Protein AF-A0AAE3DH67-F1 (afdb_monomer)

Radius of gyration: 31.5 Å; Cα contacts (8 Å, |Δi|>4): 305; chains: 1; bounding box: 84×50×77 Å

Organism: NCBI:txid3064195

Secondary structure (DSSP, 8-state):
-------------------------------------PPP-----PPP------PPTT-EEPPHHHHHHIIIIITS--TTS-TTGGGSS-BSSGGG--SHHHHHTTTT--PPPHHHHHHH--SSEEEEEHHHHHHHHHHHTS--GGGS-GGGGTT-EEEGGGTEEEEE---PPPP---EEEE-TTS-EEEEETTEEEEEEEETTEEEEEEEEE-

Structure (mmCIF, N/CA/C/O backbone):
data_AF-A0AAE3DH67-F1
#
_entry.id   AF-A0AAE3DH67-F1
#
loop_
_atom_site.group_PDB
_atom_site.id
_atom_site.type_symbol
_atom_site.label_atom_id
_atom_site.label_alt_id
_atom_site.label_comp_id
_atom_site.label_asym_id
_atom_site.label_entity_id
_atom_site.label_seq_id
_atom_site.pdbx_PDB_ins_code
_atom_site.Cartn_x
_atom_site.Cartn_y
_atom_site.Cartn_z
_atom_site.occupancy
_atom_site.B_iso_or_equiv
_atom_site.auth_seq_id
_atom_site.auth_comp_id
_atom_site.auth_asym_id
_atom_site.auth_atom_id
_atom_site.pdbx_PDB_model_num
ATOM 1 N N . MET A 1 1 ? 63.125 -33.759 10.965 1.00 40.81 1 MET A N 1
ATOM 2 C CA . MET A 1 1 ? 63.166 -32.703 12.002 1.00 40.81 1 MET A CA 1
ATOM 3 C C . MET A 1 1 ? 61.760 -32.575 12.569 1.00 40.81 1 MET A C 1
ATOM 5 O O . MET A 1 1 ? 60.813 -32.606 11.798 1.00 40.81 1 MET A O 1
ATOM 9 N N . LYS A 1 2 ? 61.618 -32.662 13.893 1.00 38.66 2 LYS A N 1
ATOM 10 C CA . LYS A 1 2 ? 60.414 -33.119 14.604 1.00 38.66 2 LYS A CA 1
ATOM 11 C C . LYS A 1 2 ? 60.047 -32.091 15.687 1.00 38.66 2 LYS A C 1
ATOM 13 O O . LYS A 1 2 ? 60.922 -31.761 16.475 1.00 38.66 2 LYS A O 1
ATOM 18 N N . LYS A 1 3 ? 58.745 -31.785 15.777 1.00 37.06 3 LYS A N 1
ATOM 19 C CA . LYS A 1 3 ? 57.959 -31.488 16.996 1.00 37.06 3 LYS A CA 1
ATOM 20 C C . LYS A 1 3 ? 58.021 -30.071 17.593 1.00 37.06 3 LYS A C 1
ATOM 22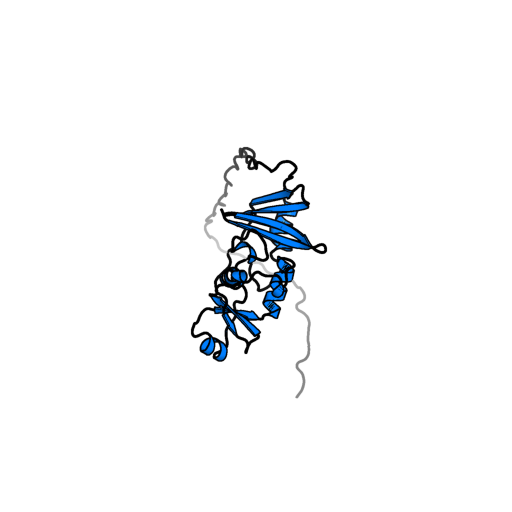 O O . LYS A 1 3 ? 58.951 -29.732 18.310 1.00 37.06 3 LYS A O 1
ATOM 27 N N . THR A 1 4 ? 56.895 -29.370 17.491 1.00 43.50 4 THR A N 1
ATOM 28 C CA . THR A 1 4 ? 56.411 -28.440 18.524 1.00 43.50 4 THR A CA 1
ATOM 29 C C . THR A 1 4 ? 54.966 -28.813 18.844 1.00 43.50 4 THR A C 1
ATOM 31 O O . THR A 1 4 ? 54.017 -28.344 18.228 1.00 43.50 4 THR A O 1
ATOM 34 N N . VAL A 1 5 ? 54.828 -29.756 19.775 1.00 46.81 5 VAL A N 1
ATOM 35 C CA . VAL A 1 5 ? 53.576 -30.173 20.412 1.00 46.81 5 VAL A CA 1
ATOM 36 C C . VAL A 1 5 ? 53.841 -30.132 21.919 1.00 46.81 5 VAL A C 1
ATOM 38 O O . VAL A 1 5 ? 54.735 -30.833 22.380 1.00 46.8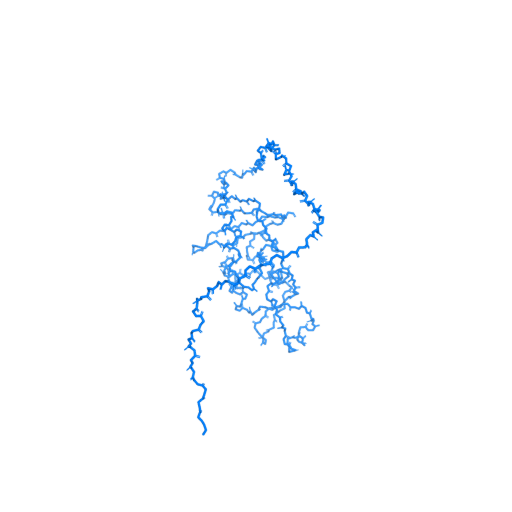1 5 VAL A O 1
ATOM 41 N N . LEU A 1 6 ? 53.052 -29.313 22.624 1.00 43.97 6 LEU A N 1
ATOM 42 C CA . LEU A 1 6 ? 52.523 -29.518 23.984 1.00 43.97 6 LEU A CA 1
ATOM 43 C C . LEU A 1 6 ? 53.492 -29.654 25.187 1.00 43.97 6 LEU A C 1
ATOM 45 O O . LEU A 1 6 ? 54.139 -30.679 25.339 1.00 43.97 6 LEU A O 1
ATOM 49 N N . LEU A 1 7 ? 53.461 -28.672 26.103 1.00 42.62 7 LEU A N 1
ATOM 50 C CA . LEU A 1 7 ? 53.758 -28.742 27.559 1.00 42.62 7 LEU A CA 1
ATOM 51 C C . LEU A 1 7 ? 53.503 -27.311 28.099 1.00 42.62 7 LEU A C 1
ATOM 53 O O . LEU A 1 7 ? 54.226 -26.403 27.718 1.00 42.62 7 LEU A O 1
ATOM 57 N N . LEU A 1 8 ? 52.446 -26.924 28.827 1.00 39.78 8 LEU A N 1
ATOM 58 C CA . LEU A 1 8 ? 51.724 -27.531 29.951 1.00 39.78 8 LEU A CA 1
ATOM 59 C C . LEU A 1 8 ? 52.663 -27.930 31.093 1.00 39.78 8 LEU A C 1
ATOM 61 O O . LEU A 1 8 ? 53.115 -29.066 31.141 1.00 39.78 8 LEU A O 1
ATOM 65 N N . ALA A 1 9 ? 52.940 -26.981 31.995 1.00 40.38 9 ALA A N 1
ATOM 66 C CA . ALA A 1 9 ? 52.741 -27.109 33.446 1.00 40.38 9 ALA A CA 1
ATOM 67 C C . ALA A 1 9 ? 53.667 -26.167 34.247 1.00 40.38 9 ALA A C 1
ATOM 69 O O . ALA A 1 9 ? 54.809 -25.926 33.878 1.00 40.38 9 ALA A O 1
ATOM 70 N N . VAL A 1 10 ? 53.169 -25.759 35.419 1.00 38.06 10 VAL A N 1
ATOM 71 C CA . VAL A 1 10 ? 53.938 -25.283 36.584 1.00 38.06 10 VAL A CA 1
ATOM 72 C C . VAL A 1 10 ? 54.367 -23.806 36.591 1.00 38.06 10 VAL A C 1
ATOM 74 O O . VAL A 1 10 ? 55.539 -23.480 36.483 1.00 38.06 10 VAL A O 1
ATOM 77 N N . CYS A 1 1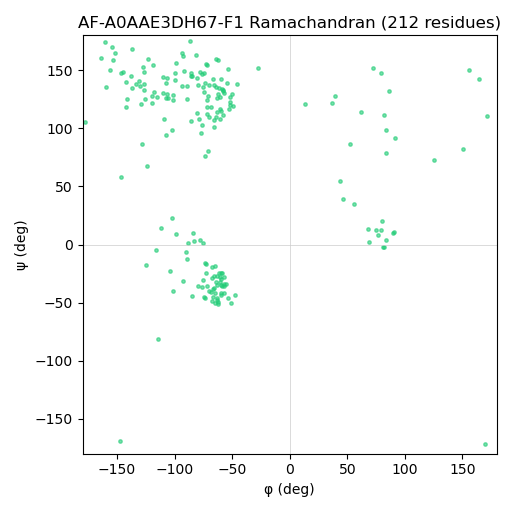1 ? 53.430 -22.9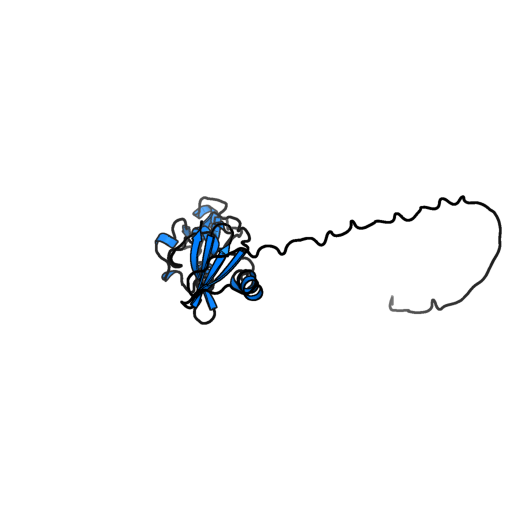18 36.926 1.00 37.88 11 CYS A N 1
ATOM 78 C CA . CYS A 1 11 ? 53.733 -21.823 37.861 1.00 37.88 11 CYS A CA 1
ATOM 79 C C . CYS A 1 11 ? 52.740 -21.904 39.021 1.00 37.88 11 CYS A C 1
ATOM 81 O O . CYS A 1 11 ? 51.819 -21.108 39.182 1.00 37.88 11 CYS A O 1
ATOM 83 N N . LEU A 1 12 ? 52.925 -22.987 39.771 1.00 34.31 12 LEU A N 1
ATOM 84 C CA . LEU A 1 12 ? 52.386 -23.206 41.096 1.00 34.31 12 LEU A CA 1
ATOM 85 C C . LEU A 1 12 ? 52.973 -22.137 42.032 1.00 34.31 12 LEU A C 1
ATOM 87 O O . LEU A 1 12 ? 54.187 -21.962 42.085 1.00 34.31 12 LEU A O 1
ATOM 91 N N . MET A 1 13 ? 52.081 -21.424 42.717 1.00 44.38 13 MET A N 1
ATOM 92 C CA . MET A 1 13 ? 52.152 -21.0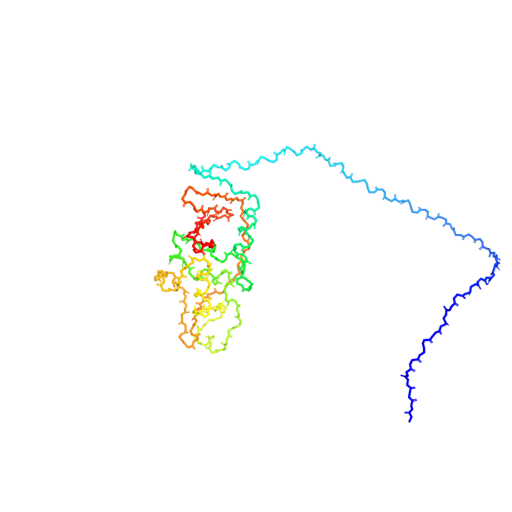35 44.130 1.00 44.38 13 MET A CA 1
ATOM 93 C C . MET A 1 13 ? 53.513 -21.223 44.817 1.00 44.38 13 MET A C 1
ATOM 95 O O . MET A 1 13 ? 53.957 -22.360 44.928 1.00 44.38 13 MET A O 1
ATOM 99 N N . LEU A 1 14 ? 54.083 -20.131 45.345 1.00 43.38 14 LEU A N 1
ATOM 100 C CA . LEU A 1 14 ? 54.912 -19.992 46.566 1.00 43.38 14 LEU A CA 1
ATOM 101 C C . LEU A 1 14 ? 55.466 -18.549 46.531 1.00 43.38 14 LEU A C 1
ATOM 103 O O . LEU A 1 14 ? 56.137 -18.163 45.586 1.00 43.38 14 LEU A O 1
ATOM 107 N N . GLY A 1 15 ? 55.045 -17.638 47.408 1.00 36.62 15 GLY A N 1
ATOM 108 C CA . GLY A 1 15 ? 55.460 -17.612 48.811 1.00 36.62 15 GLY A CA 1
ATOM 109 C C . GLY A 1 15 ? 56.708 -16.724 48.935 1.00 36.62 15 GLY A C 1
ATOM 110 O O . GLY A 1 15 ? 57.799 -17.178 48.637 1.00 36.62 15 GLY A O 1
ATOM 111 N N . LEU A 1 16 ? 56.518 -15.426 49.199 1.00 43.88 16 LEU A N 1
ATOM 112 C CA . LEU A 1 16 ? 56.894 -14.744 50.454 1.00 43.88 16 LEU A CA 1
ATOM 113 C C . LEU A 1 16 ? 58.382 -14.366 50.621 1.00 43.88 16 LEU A C 1
ATOM 115 O O . LEU A 1 16 ? 59.282 -15.102 50.242 1.00 43.88 16 LEU A O 1
ATOM 119 N N . CYS A 1 17 ? 58.563 -13.240 51.330 1.00 34.81 17 CYS A N 1
ATOM 120 C CA . CYS A 1 17 ? 59.790 -12.655 51.901 1.00 34.81 17 CYS A CA 1
ATOM 121 C C . CYS A 1 17 ? 60.606 -11.750 50.942 1.00 34.81 17 CYS A C 1
ATOM 123 O O . CYS A 1 17 ? 60.860 -12.113 49.807 1.00 34.81 17 CYS A O 1
ATOM 125 N N . ALA A 1 18 ? 61.060 -10.544 51.305 1.00 38.03 18 ALA A N 1
ATOM 126 C CA . ALA A 1 18 ? 61.258 -9.970 52.630 1.00 38.03 18 ALA A CA 1
ATOM 127 C C . ALA A 1 18 ? 61.229 -8.424 52.638 1.00 38.03 18 ALA A C 1
ATOM 129 O O . ALA A 1 18 ? 61.605 -7.746 51.688 1.00 38.03 18 ALA A O 1
ATOM 130 N N . CYS A 1 19 ? 60.784 -7.941 53.794 1.00 36.16 19 CYS A N 1
ATOM 131 C CA . CYS A 1 19 ? 60.889 -6.643 54.452 1.00 36.16 19 CYS A CA 1
ATOM 132 C C . CYS A 1 19 ? 62.110 -5.751 54.144 1.00 36.16 19 CYS A C 1
ATOM 134 O O . CYS A 1 19 ? 63.231 -6.242 54.058 1.00 36.16 19 CYS A O 1
ATOM 136 N N . GLY A 1 20 ? 61.910 -4.426 54.261 1.00 34.06 20 GLY A N 1
ATOM 137 C CA . GLY A 1 20 ? 62.906 -3.571 54.932 1.00 34.06 20 GLY A CA 1
ATOM 138 C C . GLY A 1 20 ? 63.041 -2.107 54.489 1.00 34.06 20 GLY A C 1
ATOM 139 O O . GLY A 1 20 ? 63.968 -1.785 53.767 1.00 34.06 20 GLY A O 1
ATOM 140 N N . LEU A 1 21 ? 62.161 -1.237 55.010 1.00 35.38 21 LEU A N 1
ATOM 141 C CA . LEU A 1 21 ? 62.404 0.137 55.517 1.00 35.38 21 LEU A CA 1
ATOM 142 C C . LEU A 1 21 ? 63.437 1.062 54.827 1.00 35.38 21 LEU A C 1
ATOM 144 O O . LEU A 1 21 ? 64.634 0.857 54.983 1.00 35.38 21 LEU A O 1
ATOM 148 N N . ARG A 1 22 ? 62.992 2.239 54.345 1.00 33.41 22 ARG A N 1
ATOM 149 C CA . ARG A 1 22 ? 63.061 3.564 55.033 1.00 33.41 22 ARG A CA 1
ATOM 150 C C . ARG A 1 22 ? 62.827 4.715 54.037 1.00 33.41 22 ARG A C 1
ATOM 152 O O . ARG A 1 22 ? 63.394 4.698 52.956 1.00 33.41 22 ARG A O 1
ATOM 159 N N . GLY A 1 23 ? 62.120 5.766 54.473 1.00 30.86 23 GLY A N 1
ATOM 160 C CA . GLY A 1 23 ? 62.362 7.132 53.971 1.00 30.86 23 GLY A CA 1
ATOM 161 C C . GLY A 1 23 ? 61.173 7.909 53.390 1.00 30.86 23 GLY A C 1
ATOM 162 O O . GLY A 1 23 ? 61.113 8.118 52.194 1.00 30.86 23 GLY A O 1
ATOM 163 N N . GLN A 1 24 ? 60.265 8.347 54.267 1.00 34.09 24 GLN A N 1
ATOM 164 C CA . GLN A 1 24 ? 59.562 9.647 54.289 1.00 34.09 24 GLN A CA 1
ATOM 165 C C . GLN A 1 24 ? 59.039 10.361 53.013 1.00 34.09 24 GLN A C 1
ATOM 167 O O . GLN A 1 24 ? 59.786 10.831 52.166 1.00 34.09 24 GLN A O 1
ATOM 172 N N . SER A 1 25 ? 57.743 10.695 53.139 1.00 35.16 25 SER A N 1
ATOM 173 C CA . SER A 1 25 ? 57.040 11.929 52.735 1.00 35.16 25 SER A CA 1
ATOM 174 C C . SER A 1 25 ? 56.553 12.070 51.289 1.00 35.16 25 SER A C 1
ATOM 176 O O . SER A 1 25 ? 57.262 12.550 50.412 1.00 35.16 25 SER A O 1
ATOM 178 N N . VAL A 1 26 ? 55.259 11.790 51.088 1.00 34.44 26 VAL A N 1
ATOM 179 C CA . VAL A 1 26 ? 54.451 12.432 50.043 1.00 34.44 26 VAL A CA 1
ATOM 180 C C . VAL A 1 26 ? 53.216 13.030 50.708 1.00 34.44 26 VAL A C 1
ATOM 182 O O . VAL A 1 26 ? 52.490 12.356 51.441 1.00 34.44 26 VAL A O 1
ATOM 185 N N . ALA A 1 27 ? 53.028 14.327 50.480 1.00 37.56 27 ALA A N 1
ATOM 186 C CA . ALA A 1 27 ? 51.894 15.103 50.938 1.00 37.56 27 ALA A CA 1
ATOM 187 C C . ALA A 1 27 ? 50.573 14.495 50.439 1.00 37.56 27 ALA A C 1
ATOM 189 O O . ALA A 1 27 ? 50.400 14.207 49.255 1.00 37.56 27 ALA A O 1
ATOM 190 N N . ARG A 1 28 ? 49.633 14.321 51.371 1.00 31.28 28 ARG A N 1
ATOM 191 C CA . ARG A 1 28 ? 48.223 14.029 51.100 1.00 31.28 28 ARG A CA 1
ATOM 192 C C . ARG A 1 28 ? 47.616 15.213 50.344 1.00 31.28 28 ARG A C 1
ATOM 194 O O . ARG A 1 28 ? 47.442 16.269 50.938 1.00 31.28 28 ARG A O 1
ATOM 201 N N . ASN A 1 29 ? 47.224 15.009 49.091 1.00 36.47 29 ASN A N 1
ATOM 202 C CA . ASN A 1 29 ? 46.104 15.744 48.510 1.00 36.47 29 ASN A CA 1
ATOM 203 C C . ASN A 1 29 ? 44.904 14.800 48.520 1.00 36.47 29 ASN A C 1
ATOM 205 O O . ASN A 1 29 ? 44.791 13.896 47.695 1.00 36.47 29 ASN A O 1
ATOM 209 N N . THR A 1 30 ? 44.057 14.968 49.532 1.00 34.41 30 THR A N 1
ATOM 210 C CA . THR A 1 30 ? 42.758 14.309 49.639 1.00 34.41 30 THR A CA 1
ATOM 211 C C . THR A 1 30 ? 41.851 14.919 48.573 1.00 34.41 30 THR A C 1
ATOM 213 O O . THR A 1 30 ? 41.491 16.089 48.667 1.00 34.41 30 THR A O 1
ATOM 216 N N . VAL A 1 31 ? 41.515 14.155 47.534 1.00 38.97 31 VAL A N 1
ATOM 217 C CA . VAL A 1 31 ? 40.402 14.505 46.646 1.00 38.97 31 VAL A CA 1
ATOM 218 C C . VAL A 1 31 ? 39.129 14.100 47.382 1.00 38.97 31 VAL A C 1
ATOM 220 O O . VAL A 1 31 ? 38.870 12.912 47.571 1.00 38.97 31 VAL A O 1
ATOM 223 N N . GLU A 1 32 ? 38.387 15.094 47.862 1.00 40.53 32 GLU A N 1
ATOM 224 C CA . GLU A 1 32 ? 37.050 14.919 48.434 1.00 40.53 32 GLU A CA 1
ATOM 225 C C . GLU A 1 32 ? 36.120 14.275 47.383 1.00 40.53 32 GLU A C 1
ATOM 227 O O . GLU A 1 32 ? 36.119 14.705 46.223 1.00 40.53 32 GLU A O 1
ATOM 232 N N . PRO A 1 33 ? 35.329 13.248 47.738 1.00 40.50 33 PRO A N 1
ATOM 233 C CA . PRO A 1 33 ? 34.381 12.648 46.812 1.00 40.50 33 PRO A CA 1
ATOM 234 C C . PRO A 1 33 ? 33.251 13.640 46.519 1.00 40.50 33 PRO A C 1
ATOM 236 O O . PRO A 1 33 ? 32.503 14.043 47.409 1.00 40.50 33 PRO A O 1
ATOM 239 N N . VAL A 1 34 ? 33.113 14.028 45.251 1.00 40.34 34 VAL A N 1
ATOM 240 C CA . VAL A 1 34 ? 32.004 14.865 44.784 1.00 40.34 34 VAL A CA 1
ATOM 241 C C . VAL A 1 34 ? 30.699 14.091 44.963 1.00 40.34 34 VAL A C 1
ATOM 243 O O . VAL A 1 34 ? 30.429 13.116 44.263 1.00 40.34 34 VAL A O 1
ATOM 246 N N . HIS A 1 35 ? 29.887 14.532 45.920 1.00 39.22 35 HIS A N 1
ATOM 247 C CA . HIS A 1 35 ? 28.556 14.003 46.172 1.00 39.22 35 HIS A CA 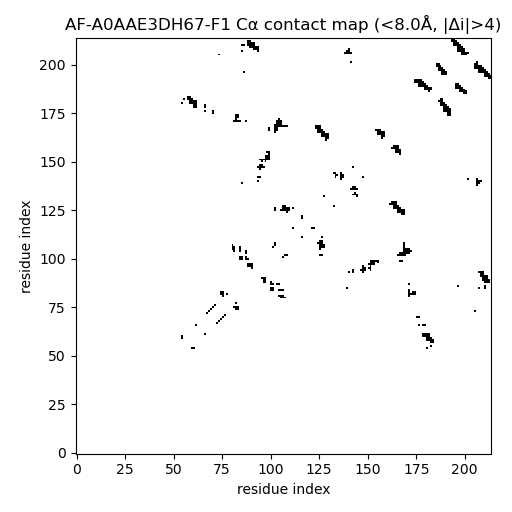1
ATOM 248 C C . HIS A 1 35 ? 27.605 14.540 45.091 1.00 39.22 35 HIS A C 1
ATOM 250 O O . HIS A 1 35 ? 27.207 15.704 45.122 1.00 39.22 35 HIS A O 1
ATOM 256 N N . PHE A 1 36 ? 27.253 13.713 44.104 1.00 35.28 36 PHE A N 1
ATOM 257 C CA . PHE A 1 36 ? 26.224 14.066 43.124 1.00 35.28 36 PHE A CA 1
ATOM 258 C C 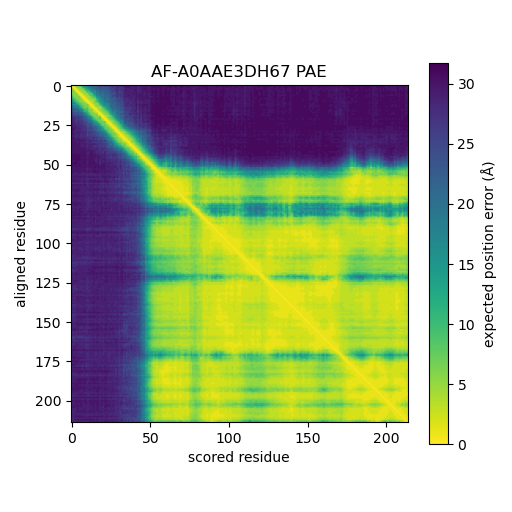. PHE A 1 36 ? 24.852 13.896 43.787 1.00 35.28 36 PHE A C 1
ATOM 260 O O . PHE A 1 36 ? 24.317 12.793 43.879 1.00 35.28 36 PHE A O 1
ATOM 267 N N . SER A 1 37 ? 24.294 14.984 44.311 1.00 39.88 37 SER A N 1
ATOM 268 C CA . SER A 1 37 ? 22.903 14.996 44.762 1.00 39.88 37 SER A CA 1
ATOM 269 C C . SER A 1 37 ? 21.994 14.960 43.536 1.00 39.88 37 SER A C 1
ATOM 271 O O . SER A 1 37 ? 21.955 15.914 42.760 1.00 39.88 37 SER A O 1
ATOM 273 N N . ALA A 1 38 ? 21.267 13.856 43.351 1.00 40.00 38 ALA A N 1
ATOM 274 C CA . ALA A 1 38 ? 20.177 13.803 42.386 1.00 40.00 38 ALA A CA 1
ATOM 275 C C . ALA A 1 38 ? 19.146 14.892 42.746 1.00 40.00 38 ALA A C 1
ATOM 277 O O . ALA A 1 38 ? 18.792 15.013 43.925 1.00 40.00 38 ALA A O 1
ATOM 278 N N . PRO A 1 39 ? 18.666 15.704 41.787 1.00 37.53 39 PRO A N 1
ATOM 279 C CA . PRO A 1 39 ? 17.610 16.657 42.082 1.00 37.53 39 PRO A CA 1
ATOM 280 C C . PRO A 1 39 ? 16.373 15.879 42.534 1.00 37.53 39 PRO A C 1
ATOM 282 O O . PRO A 1 39 ? 16.015 14.864 41.934 1.00 37.53 39 PRO A O 1
ATOM 285 N N . ALA A 1 40 ? 15.742 16.341 43.614 1.00 41.12 40 ALA A N 1
ATOM 286 C CA . ALA A 1 40 ? 14.512 15.757 44.123 1.00 41.12 40 ALA A CA 1
ATOM 287 C C . ALA A 1 40 ? 13.482 15.676 42.987 1.00 41.12 40 ALA A C 1
ATOM 289 O O . ALA A 1 40 ? 13.074 16.698 42.429 1.00 41.12 40 ALA A O 1
ATOM 290 N N . VAL A 1 41 ? 13.083 14.451 42.637 1.00 43.78 41 VAL A N 1
ATOM 291 C CA . VAL A 1 41 ? 11.954 14.197 41.746 1.00 43.78 41 VAL A CA 1
ATOM 292 C C . VAL A 1 41 ? 10.733 14.806 42.422 1.00 43.78 41 VAL A C 1
ATOM 294 O O . VAL A 1 41 ? 10.265 14.305 43.443 1.00 43.78 41 VAL A O 1
ATOM 297 N N . ARG A 1 42 ? 10.231 15.917 41.879 1.00 41.38 42 ARG A N 1
ATOM 298 C CA . ARG A 1 42 ? 8.905 16.415 42.234 1.00 41.38 42 ARG A CA 1
ATOM 299 C C . ARG A 1 42 ? 7.900 15.383 41.734 1.00 41.38 42 ARG A C 1
ATOM 301 O O . ARG A 1 42 ? 7.619 15.318 40.541 1.00 41.38 42 ARG A O 1
ATOM 308 N N . GLN A 1 43 ? 7.403 14.549 42.641 1.00 46.44 43 GLN A N 1
ATOM 309 C CA . GLN A 1 43 ? 6.192 13.766 42.428 1.00 46.44 43 GLN A CA 1
ATOM 310 C C . GLN A 1 43 ? 4.995 14.714 42.528 1.00 46.44 43 GLN A C 1
ATOM 312 O O . GLN A 1 43 ? 4.330 14.773 43.548 1.00 46.44 43 GLN A O 1
ATOM 317 N N . ASP A 1 44 ? 4.785 15.499 41.478 1.00 44.91 44 ASP A N 1
ATOM 318 C CA . ASP A 1 44 ? 3.522 16.188 41.200 1.00 44.91 44 ASP A CA 1
ATOM 319 C C . ASP A 1 44 ? 3.365 16.249 39.675 1.00 44.91 44 ASP A C 1
ATOM 321 O O . ASP A 1 44 ? 3.313 17.301 39.042 1.00 44.91 44 ASP A O 1
ATOM 325 N N . ALA A 1 45 ? 3.376 15.071 39.051 1.00 46.41 45 ALA A N 1
ATOM 326 C CA . ALA A 1 45 ? 2.746 14.922 37.754 1.00 46.41 45 ALA A CA 1
ATOM 327 C C . ALA A 1 45 ? 1.276 14.622 38.047 1.00 46.41 45 ALA A C 1
ATOM 329 O O . ALA A 1 45 ? 0.946 13.528 38.507 1.00 46.41 45 ALA A O 1
ATOM 330 N N . ALA A 1 46 ? 0.405 15.606 37.812 1.00 45.66 46 ALA A N 1
ATOM 331 C CA . ALA A 1 46 ? -1.013 15.330 37.623 1.00 45.66 46 ALA A CA 1
ATOM 332 C C . ALA A 1 46 ? -1.136 14.138 36.653 1.00 45.66 46 ALA A C 1
ATOM 334 O O . ALA A 1 46 ? -0.353 14.087 35.695 1.00 45.66 46 ALA A O 1
ATOM 335 N N . PRO A 1 47 ? -2.038 13.165 36.896 1.00 45.56 47 PRO A N 1
ATOM 336 C CA . PRO A 1 47 ? -2.224 12.065 35.960 1.00 45.56 47 PRO A CA 1
ATOM 337 C C . PRO A 1 47 ? -2.444 12.681 34.582 1.00 45.56 47 PRO A C 1
ATOM 339 O O . PRO A 1 47 ? -3.295 13.561 34.436 1.00 45.56 47 PRO A O 1
ATOM 342 N N . ALA A 1 48 ? -1.595 12.302 33.621 1.00 49.50 48 ALA A N 1
ATOM 343 C CA . ALA A 1 48 ? -1.729 12.749 32.246 1.00 49.50 48 ALA A CA 1
ATOM 344 C C . ALA A 1 48 ? -3.186 12.512 31.851 1.00 49.50 48 ALA A C 1
ATOM 346 O O . ALA A 1 48 ? -3.673 11.389 31.974 1.00 49.50 48 ALA A O 1
ATOM 347 N N . GLU A 1 49 ? -3.897 13.584 31.502 1.00 47.41 49 GLU A N 1
ATOM 348 C CA . GLU A 1 49 ? -5.281 13.474 31.071 1.00 47.41 49 GLU A CA 1
ATOM 349 C C . GLU A 1 49 ? -5.272 12.532 29.865 1.00 47.41 49 GLU A C 1
ATOM 351 O O . GLU A 1 49 ? -4.666 12.853 28.838 1.00 47.41 49 GLU A O 1
ATOM 356 N N . GLU A 1 50 ? -5.839 11.329 30.023 1.00 51.44 50 GLU A N 1
ATOM 357 C CA . GLU A 1 50 ? -6.005 10.414 28.900 1.00 51.44 50 GLU A CA 1
ATOM 358 C C . GLU A 1 50 ? -6.713 11.209 27.801 1.00 51.44 50 GLU A C 1
ATOM 360 O O . GLU A 1 50 ? -7.728 11.860 28.088 1.00 51.44 50 GLU A O 1
ATOM 365 N N . PRO A 1 51 ? -6.167 11.249 26.571 1.00 52.78 51 PRO A N 1
ATOM 366 C CA . PRO A 1 51 ? -6.778 12.016 25.502 1.00 52.78 51 PRO A CA 1
ATOM 367 C C . PRO A 1 51 ? -8.244 11.600 25.405 1.00 52.78 51 PRO A C 1
ATOM 369 O O . PRO A 1 51 ? -8.549 10.423 25.215 1.00 52.78 51 PRO A O 1
ATOM 372 N N . ARG A 1 52 ? -9.158 12.561 25.590 1.00 62.88 52 ARG A N 1
ATOM 373 C CA . ARG A 1 52 ? -10.601 12.321 25.498 1.00 62.88 52 ARG A CA 1
ATOM 374 C C . ARG A 1 52 ? -10.952 12.072 24.037 1.00 62.88 52 ARG A C 1
ATOM 376 O O . ARG A 1 52 ? -11.379 12.973 23.320 1.00 62.88 52 ARG A O 1
ATOM 383 N N . VAL A 1 53 ? -10.711 10.850 23.580 1.00 71.38 53 VAL A N 1
ATOM 384 C CA . VAL A 1 53 ? -11.087 10.395 22.247 1.00 71.38 53 VAL A CA 1
ATOM 385 C C . VAL A 1 53 ? -12.603 10.230 22.239 1.00 71.38 53 VAL A C 1
ATOM 387 O O . VAL A 1 53 ? -13.159 9.435 22.995 1.00 71.38 53 VAL A O 1
ATOM 390 N N . THR A 1 54 ? -13.285 11.000 21.392 1.00 78.56 54 THR A N 1
ATOM 391 C CA . THR A 1 54 ? -14.710 10.774 21.133 1.00 78.56 54 THR A CA 1
ATOM 392 C C . THR A 1 54 ? -14.818 9.631 20.136 1.00 78.56 54 THR A C 1
ATOM 394 O O . THR A 1 54 ? -14.372 9.763 18.998 1.00 78.56 54 THR A O 1
ATOM 397 N N . LEU A 1 55 ? -15.360 8.499 20.576 1.00 81.81 55 LEU A N 1
ATOM 398 C CA . LEU A 1 55 ? -15.496 7.308 19.744 1.00 81.81 55 LEU A CA 1
ATOM 399 C C . LEU A 1 55 ? -16.850 7.286 19.026 1.00 81.81 55 LEU A C 1
ATOM 401 O O . LEU A 1 55 ? -17.846 7.755 19.588 1.00 81.81 55 LEU A O 1
ATOM 405 N N . PRO A 1 56 ? -16.917 6.683 17.827 1.00 81.12 56 PRO A N 1
ATOM 406 C CA . PRO A 1 56 ? -18.182 6.293 17.224 1.00 81.12 56 PRO A CA 1
ATOM 407 C C . PRO A 1 56 ? -19.017 5.430 18.176 1.00 81.12 56 PRO A C 1
ATOM 409 O O . PRO A 1 56 ? -18.491 4.695 19.016 1.00 81.12 56 PRO A O 1
ATOM 412 N N . GLN A 1 57 ? -20.341 5.492 18.038 1.00 86.31 57 GLN A N 1
ATOM 413 C CA . GLN A 1 57 ? -21.238 4.716 18.886 1.00 86.31 57 GLN A CA 1
ATOM 414 C C . GLN A 1 57 ? -20.978 3.211 18.724 1.00 86.31 57 GLN A C 1
ATOM 416 O O . GLN A 1 57 ? -20.997 2.684 17.616 1.00 86.31 57 GLN A O 1
ATOM 421 N N . GLY A 1 58 ? -20.751 2.524 19.845 1.00 87.38 58 GLY A N 1
ATOM 422 C CA . GLY A 1 58 ? -20.458 1.089 19.872 1.00 87.38 58 GLY A CA 1
ATOM 423 C C . GLY A 1 58 ? -19.002 0.724 19.568 1.00 87.38 58 GLY A C 1
ATOM 424 O O . GLY A 1 58 ? -18.669 -0.454 19.646 1.00 87.38 58 GLY A O 1
ATOM 425 N N . ALA A 1 59 ? -18.137 1.696 19.260 1.00 93.81 59 ALA A N 1
ATOM 426 C CA . ALA A 1 59 ? -16.707 1.450 19.158 1.00 93.81 59 ALA A CA 1
ATOM 427 C C . ALA A 1 59 ? -16.056 1.376 20.549 1.00 93.81 59 ALA A C 1
ATOM 429 O O . ALA A 1 59 ? -16.473 2.054 21.492 1.00 93.81 59 ALA A O 1
ATOM 430 N N . SER A 1 60 ? -15.006 0.568 20.669 1.00 95.00 60 SER A N 1
ATOM 431 C CA . SER A 1 60 ? -14.214 0.427 21.896 1.00 95.00 60 SER A CA 1
ATOM 432 C C . SER A 1 60 ? -12.737 0.642 21.608 1.00 95.00 60 SER A C 1
ATOM 434 O O . SER A 1 60 ? -12.231 0.131 20.610 1.00 95.00 60 SER A O 1
ATOM 436 N N . LEU A 1 61 ? -12.032 1.360 22.484 1.00 96.69 61 LEU A N 1
ATOM 437 C CA . LEU A 1 61 ? -10.590 1.574 22.344 1.00 96.69 61 LEU A CA 1
ATOM 438 C C . LEU A 1 61 ? -9.824 0.249 22.357 1.00 96.69 61 LEU A C 1
ATOM 440 O O . LEU A 1 61 ? -10.139 -0.656 23.129 1.00 96.69 61 LEU A O 1
ATOM 444 N N . LEU A 1 62 ? -8.784 0.180 21.529 1.00 96.38 62 LEU A N 1
ATOM 445 C CA . LEU A 1 62 ? -7.777 -0.867 21.621 1.00 96.38 62 LEU A CA 1
ATOM 446 C C . LEU A 1 62 ? -6.995 -0.723 22.925 1.00 96.38 62 LEU A C 1
ATOM 448 O O . LEU A 1 62 ? -6.635 0.380 23.341 1.00 96.38 62 LEU A O 1
ATOM 452 N N . THR A 1 63 ? -6.656 -1.856 23.528 1.00 96.06 63 THR A N 1
ATOM 453 C CA . THR A 1 63 ? -5.664 -1.910 24.601 1.00 96.06 63 THR A CA 1
ATOM 454 C C . THR A 1 63 ? -4.285 -1.497 24.082 1.00 96.06 63 THR A C 1
ATOM 456 O O . THR A 1 63 ? -3.979 -1.612 22.892 1.00 96.06 63 THR A O 1
ATOM 459 N N . GLU A 1 64 ? -3.382 -1.086 24.978 1.00 93.56 64 GLU A N 1
ATOM 460 C CA . GLU A 1 64 ? -1.994 -0.806 24.585 1.00 93.56 64 GLU A CA 1
ATOM 461 C C . GLU A 1 64 ? -1.308 -2.015 23.932 1.00 93.56 64 GLU A C 1
ATOM 463 O O . GLU A 1 64 ? -0.470 -1.852 23.045 1.00 93.56 64 GLU A O 1
ATOM 468 N N . GLN A 1 65 ? -1.639 -3.233 24.373 1.00 94.31 65 GLN A N 1
ATOM 469 C CA . GLN A 1 65 ? -1.070 -4.456 23.816 1.00 94.31 65 GLN A CA 1
ATOM 470 C C . GLN A 1 65 ? -1.523 -4.669 22.370 1.00 94.31 65 GLN A C 1
ATOM 472 O O . GLN A 1 65 ? -0.687 -4.959 21.514 1.00 94.31 65 GLN A O 1
ATOM 477 N N . GLU A 1 66 ? -2.812 -4.482 22.087 1.00 94.94 66 GLU A N 1
ATOM 478 C CA . GLU A 1 66 ? -3.351 -4.543 20.726 1.00 94.94 66 GLU A CA 1
ATOM 479 C C . GLU A 1 66 ? -2.748 -3.445 19.849 1.00 94.94 66 GLU A C 1
ATOM 481 O O . GLU A 1 66 ? -2.265 -3.733 18.757 1.00 94.94 66 GLU A O 1
ATOM 486 N N . LEU A 1 67 ? -2.681 -2.205 20.342 1.00 92.69 67 LEU A N 1
ATOM 487 C CA . LEU A 1 67 ? -2.103 -1.088 19.595 1.00 92.69 67 LEU A CA 1
ATOM 488 C C . LEU A 1 67 ? -0.630 -1.343 19.230 1.00 92.69 67 LEU A C 1
ATOM 490 O O . LEU A 1 67 ? -0.213 -1.078 18.101 1.00 92.69 67 LEU A O 1
ATOM 494 N N . ARG A 1 68 ? 0.162 -1.903 20.155 1.00 89.56 68 ARG A N 1
ATOM 495 C CA . ARG A 1 68 ? 1.552 -2.317 19.887 1.00 89.56 68 ARG A CA 1
ATOM 496 C C . ARG A 1 68 ? 1.625 -3.474 18.893 1.00 89.56 68 ARG A C 1
ATOM 498 O O . ARG A 1 68 ? 2.532 -3.493 18.063 1.00 89.56 68 ARG A O 1
ATOM 505 N N . TRP A 1 69 ? 0.698 -4.428 18.965 1.00 90.31 69 TRP A N 1
ATOM 506 C CA . TRP A 1 69 ? 0.635 -5.537 18.016 1.00 90.31 69 TRP A CA 1
ATOM 507 C C . TRP A 1 69 ? 0.351 -5.035 16.596 1.00 90.31 69 TRP A C 1
ATOM 509 O O . TRP A 1 69 ? 1.106 -5.366 15.681 1.00 90.31 69 TRP A O 1
ATOM 519 N N . PHE A 1 70 ? -0.644 -4.158 16.424 1.00 89.00 70 PHE A N 1
ATOM 520 C CA . PHE A 1 70 ? -0.945 -3.529 15.138 1.00 89.00 70 PHE A CA 1
ATOM 521 C C . PHE A 1 70 ? 0.222 -2.670 14.636 1.00 89.00 70 PHE A C 1
ATOM 523 O O . PHE A 1 70 ? 0.689 -2.854 13.516 1.00 89.00 70 PHE A O 1
ATOM 530 N N . GLY A 1 71 ? 0.766 -1.794 15.486 1.00 83.50 71 GLY A N 1
ATOM 531 C CA . GLY A 1 71 ? 1.896 -0.922 15.146 1.00 83.50 71 GLY A CA 1
ATOM 532 C C . GLY A 1 71 ? 3.216 -1.637 14.859 1.00 83.50 71 GLY A C 1
ATOM 533 O O . GLY A 1 71 ? 4.112 -1.042 14.271 1.00 83.50 71 GLY A O 1
ATOM 534 N N . GLY A 1 72 ? 3.359 -2.890 15.284 1.00 82.06 72 GLY A N 1
ATOM 535 C CA . GLY A 1 72 ? 4.556 -3.696 15.082 1.00 82.06 72 GLY A CA 1
ATOM 536 C C . GLY A 1 72 ? 4.287 -4.879 14.166 1.00 82.06 72 GLY A C 1
ATOM 537 O O . GLY A 1 72 ? 4.589 -4.845 12.980 1.00 82.06 72 GLY A O 1
ATOM 538 N N . SER A 1 73 ? 3.729 -5.943 14.735 1.00 78.94 73 SER A N 1
ATOM 539 C CA . SER A 1 73 ? 3.595 -7.245 14.073 1.00 78.94 73 SER A CA 1
ATOM 540 C C . SER A 1 73 ? 2.627 -7.242 12.889 1.00 78.94 73 SER A C 1
ATOM 542 O O . SER A 1 73 ? 2.813 -8.034 11.979 1.00 78.94 73 SER A O 1
ATOM 544 N N . CYS A 1 74 ? 1.607 -6.383 12.862 1.00 81.00 74 CYS A N 1
ATOM 545 C CA . CYS A 1 74 ? 0.680 -6.355 11.727 1.00 81.00 74 CYS A CA 1
ATOM 546 C C . CYS A 1 74 ? 1.308 -5.703 10.485 1.00 81.00 74 CYS A C 1
ATOM 548 O O . CYS A 1 74 ? 1.208 -6.248 9.391 1.00 81.00 74 CYS A O 1
ATOM 550 N N . PHE A 1 75 ? 1.981 -4.560 10.646 1.00 76.00 75 PHE A N 1
ATOM 551 C CA . PHE A 1 75 ? 2.459 -3.767 9.506 1.00 76.00 75 PHE A CA 1
ATOM 552 C C . PHE A 1 75 ? 3.960 -3.864 9.214 1.00 76.00 75 PHE A C 1
ATOM 554 O O . PHE A 1 75 ? 4.366 -3.652 8.075 1.00 76.00 75 PHE A O 1
ATOM 561 N N . ASN A 1 76 ? 4.792 -4.234 10.193 1.00 65.94 76 ASN A N 1
ATOM 562 C CA . ASN A 1 76 ? 6.253 -4.308 10.040 1.00 65.94 76 ASN A CA 1
ATOM 563 C C . ASN A 1 76 ? 6.779 -5.746 9.853 1.00 65.94 76 ASN A C 1
ATOM 565 O O . ASN A 1 76 ? 7.948 -6.023 10.115 1.00 65.94 76 ASN A O 1
ATOM 569 N N . VAL A 1 77 ? 5.941 -6.679 9.389 1.00 61.44 77 VAL A N 1
ATOM 570 C CA . VAL A 1 77 ? 6.329 -8.079 9.101 1.00 61.44 77 VAL A CA 1
ATOM 571 C C . VAL A 1 77 ? 7.082 -8.274 7.784 1.00 61.44 77 VAL A C 1
ATOM 573 O O . VAL A 1 77 ? 7.398 -9.409 7.438 1.00 61.44 77 VAL A O 1
ATOM 576 N N . LEU A 1 78 ? 7.395 -7.207 7.044 1.00 59.28 78 LEU A N 1
ATOM 577 C CA . LEU A 1 78 ? 8.107 -7.295 5.769 1.00 59.28 78 LEU A CA 1
ATOM 578 C C . LEU A 1 78 ? 9.556 -6.795 5.916 1.00 59.28 78 LEU A C 1
ATOM 580 O O . LEU A 1 78 ? 9.813 -5.597 5.770 1.00 59.28 78 LEU A O 1
ATOM 584 N N . PRO A 1 79 ? 10.537 -7.689 6.160 1.00 50.38 79 PRO A N 1
ATOM 585 C CA . PRO A 1 79 ? 11.944 -7.344 6.015 1.00 50.38 79 PRO A CA 1
ATOM 586 C C . PRO A 1 79 ? 12.169 -6.794 4.607 1.00 50.38 79 PRO A C 1
ATOM 588 O O . PRO A 1 79 ? 11.629 -7.345 3.649 1.00 50.38 79 PRO A O 1
ATOM 591 N N . SER A 1 80 ? 12.968 -5.736 4.468 1.00 56.16 80 SER A N 1
ATOM 592 C CA . SER A 1 80 ? 13.354 -5.105 3.190 1.00 56.16 80 SER A CA 1
ATOM 593 C C . SER A 1 80 ? 12.268 -4.359 2.396 1.00 56.16 80 SER A C 1
ATOM 595 O O . SER A 1 80 ? 12.584 -3.835 1.333 1.00 56.16 80 SER A O 1
ATOM 597 N N . ARG A 1 81 ? 11.023 -4.250 2.891 1.00 64.69 81 ARG A N 1
ATOM 598 C CA . ARG A 1 81 ? 9.946 -3.517 2.187 1.00 64.69 81 ARG A CA 1
ATOM 599 C C . ARG A 1 81 ? 9.490 -2.220 2.873 1.00 64.69 81 ARG A C 1
ATOM 601 O O . ARG A 1 81 ? 8.470 -1.693 2.481 1.00 64.69 81 ARG A O 1
ATOM 608 N N . GLY A 1 82 ? 10.238 -1.683 3.840 1.00 62.09 82 GLY A N 1
ATOM 609 C CA . GLY A 1 82 ? 9.938 -0.392 4.488 1.00 62.09 82 GLY A CA 1
ATOM 610 C C . GLY A 1 82 ? 8.728 -0.419 5.446 1.00 62.09 82 GLY A C 1
ATOM 611 O O . GLY A 1 82 ? 7.835 -1.254 5.300 1.00 62.09 82 GLY A O 1
ATOM 612 N N . PRO A 1 83 ? 8.691 0.443 6.480 1.00 66.06 83 PRO A N 1
ATOM 613 C CA . PRO A 1 83 ? 7.579 0.472 7.426 1.00 66.06 83 PRO A CA 1
ATOM 614 C C . PRO A 1 83 ? 6.341 1.140 6.808 1.00 66.06 83 PRO A C 1
ATOM 616 O O . PRO A 1 83 ? 6.440 2.210 6.218 1.00 66.06 83 PRO A O 1
ATOM 619 N N . ASN A 1 84 ? 5.163 0.543 7.012 1.00 75.06 84 ASN A N 1
ATOM 620 C CA . ASN A 1 84 ? 3.854 1.166 6.768 1.00 75.06 84 ASN A CA 1
ATOM 621 C C . ASN A 1 84 ? 3.603 1.723 5.346 1.00 75.06 84 ASN A C 1
ATOM 623 O O . ASN A 1 84 ? 2.906 2.726 5.202 1.00 75.06 84 ASN A O 1
ATOM 627 N N . LEU A 1 85 ? 4.125 1.076 4.296 1.00 80.94 85 LEU A N 1
ATOM 628 C CA . LEU A 1 85 ? 4.027 1.547 2.901 1.00 80.94 85 LEU A CA 1
ATOM 629 C C . LEU A 1 85 ? 2.620 1.989 2.464 1.00 80.94 85 LEU A C 1
ATOM 631 O O . LEU A 1 85 ? 2.447 3.014 1.818 1.00 80.94 85 LEU A O 1
ATOM 635 N N . PHE A 1 86 ? 1.602 1.217 2.832 1.00 81.62 86 PHE A N 1
ATOM 636 C CA . PHE A 1 86 ? 0.207 1.441 2.443 1.00 81.62 86 PHE A CA 1
ATOM 637 C C . PHE A 1 86 ? -0.448 2.610 3.213 1.00 81.62 86 PHE A C 1
ATOM 639 O O . PHE A 1 86 ? -1.627 2.880 2.997 1.00 81.62 86 PHE A O 1
ATOM 646 N N . LEU A 1 87 ? 0.279 3.295 4.107 1.00 85.88 87 LEU A N 1
ATOM 647 C CA . LEU A 1 87 ? -0.145 4.559 4.728 1.00 85.88 87 LEU A CA 1
ATOM 648 C C . LEU A 1 87 ? 0.299 5.797 3.932 1.00 85.88 87 LEU A C 1
ATOM 650 O O . LEU A 1 87 ? -0.069 6.913 4.292 1.00 85.88 87 LEU A O 1
ATOM 654 N N . ALA A 1 88 ? 1.106 5.617 2.881 1.00 82.94 88 ALA A N 1
ATOM 655 C CA . ALA A 1 88 ? 1.682 6.715 2.106 1.00 82.94 88 ALA A CA 1
ATOM 656 C C . ALA A 1 88 ? 0.678 7.427 1.184 1.00 82.94 88 ALA A C 1
ATOM 658 O O . ALA A 1 88 ? 0.950 8.536 0.734 1.00 82.94 88 ALA A O 1
ATOM 659 N N . ALA A 1 89 ? -0.476 6.809 0.928 1.00 88.69 89 ALA A N 1
ATOM 660 C CA . ALA A 1 89 ? -1.537 7.355 0.091 1.00 88.69 89 ALA A CA 1
ATOM 661 C C . ALA A 1 89 ? -2.879 7.348 0.822 1.00 88.69 89 ALA A C 1
ATOM 663 O O . ALA A 1 89 ? -3.127 6.494 1.677 1.00 88.69 89 ALA A O 1
ATOM 664 N N . SER A 1 90 ? -3.755 8.276 0.440 1.00 93.25 90 SER A N 1
ATOM 665 C CA . SER A 1 90 ? -5.163 8.255 0.830 1.00 93.25 90 SER A CA 1
ATOM 666 C C . SER A 1 90 ? -5.970 7.448 -0.187 1.00 93.25 90 SER A C 1
ATOM 668 O O . SER A 1 90 ? -5.782 7.622 -1.388 1.00 93.25 90 SER A O 1
ATOM 670 N N . TYR A 1 91 ? -6.874 6.594 0.279 1.00 95.38 91 TYR A N 1
ATOM 671 C CA . TYR A 1 91 ? -7.799 5.813 -0.539 1.00 95.38 91 TYR A CA 1
ATOM 672 C C . TYR A 1 91 ? -8.989 5.345 0.306 1.00 95.38 91 TYR A C 1
ATOM 674 O O . TYR A 1 91 ? -8.825 4.837 1.419 1.00 95.38 91 TYR A O 1
ATOM 682 N N . ASP A 1 92 ? -10.196 5.477 -0.245 1.00 96.25 92 ASP A N 1
ATOM 683 C CA . ASP A 1 92 ? -11.431 5.013 0.400 1.00 96.25 92 ASP A CA 1
ATOM 684 C C . ASP A 1 92 ? -11.589 3.491 0.321 1.00 96.25 92 ASP A C 1
ATOM 686 O O . ASP A 1 92 ? -12.186 2.869 1.200 1.00 96.25 92 ASP A O 1
ATOM 690 N N . ARG A 1 93 ? -11.051 2.886 -0.743 1.00 96.06 93 ARG A N 1
ATOM 691 C CA . ARG A 1 93 ? -11.092 1.448 -1.012 1.00 96.06 93 ARG A CA 1
ATOM 692 C C . ARG A 1 93 ? -9.701 0.988 -1.408 1.00 96.06 93 ARG A C 1
ATOM 694 O O . ARG A 1 93 ? -9.023 1.657 -2.179 1.00 96.06 93 ARG A O 1
ATOM 701 N N . ALA A 1 94 ? -9.280 -0.162 -0.895 1.00 94.81 94 ALA A N 1
ATOM 702 C CA . ALA A 1 94 ? -7.937 -0.682 -1.139 1.00 94.81 94 ALA A CA 1
ATOM 703 C C . ALA A 1 94 ? -7.621 -0.917 -2.629 1.00 94.81 94 ALA A C 1
ATOM 705 O O . ALA A 1 94 ? -6.469 -0.782 -3.022 1.00 94.81 94 ALA A O 1
ATOM 706 N N . GLU A 1 95 ? -8.628 -1.222 -3.452 1.00 96.69 95 GLU A N 1
ATOM 707 C CA . GLU A 1 95 ? -8.490 -1.364 -4.911 1.00 96.69 95 GLU A CA 1
ATOM 708 C C . GLU A 1 95 ? -8.168 -0.047 -5.635 1.00 96.69 95 GLU A C 1
ATOM 710 O O . GLU A 1 95 ? -7.644 -0.081 -6.742 1.00 96.69 95 GLU A O 1
ATOM 715 N N . ASP A 1 96 ? -8.434 1.099 -5.003 1.00 96.44 96 ASP A N 1
ATOM 716 C CA . ASP A 1 96 ? -8.189 2.441 -5.545 1.00 96.44 96 ASP A CA 1
ATOM 717 C C . ASP A 1 96 ? -6.880 3.064 -5.025 1.00 96.44 96 ASP A C 1
ATOM 719 O O . ASP A 1 96 ? -6.619 4.249 -5.228 1.00 96.44 96 ASP A O 1
ATOM 723 N N . MET A 1 97 ? -6.050 2.282 -4.327 1.00 93.50 97 MET A N 1
ATOM 724 C CA . MET A 1 97 ? -4.766 2.737 -3.793 1.00 93.50 97 MET A CA 1
ATOM 725 C C . MET A 1 97 ? -3.818 3.170 -4.916 1.00 93.50 97 MET A C 1
ATOM 727 O O . MET A 1 97 ? -3.532 2.393 -5.821 1.00 93.50 97 MET A O 1
ATOM 731 N N . ASP A 1 98 ? -3.237 4.366 -4.797 1.00 94.81 98 ASP A N 1
ATOM 732 C CA . ASP A 1 98 ? -2.118 4.778 -5.647 1.00 94.81 98 ASP A CA 1
ATOM 733 C C . ASP A 1 98 ? -0.881 3.906 -5.368 1.00 94.81 98 ASP A C 1
ATOM 735 O O . ASP A 1 98 ? -0.215 4.033 -4.335 1.00 94.81 98 ASP A O 1
ATOM 739 N N . LEU A 1 99 ? -0.561 3.016 -6.306 1.00 94.94 99 LEU A N 1
ATOM 740 C CA . LEU A 1 99 ? 0.554 2.088 -6.172 1.00 94.94 99 LEU A CA 1
ATOM 741 C C . LEU A 1 99 ? 1.912 2.775 -6.327 1.00 94.94 99 LEU A C 1
ATOM 743 O O . LEU A 1 99 ? 2.892 2.274 -5.773 1.00 94.94 99 LEU A O 1
ATOM 747 N N . ALA A 1 100 ? 2.001 3.921 -7.013 1.00 94.12 100 ALA A N 1
ATOM 748 C CA . ALA A 1 100 ? 3.253 4.672 -7.125 1.00 94.12 100 ALA A CA 1
ATOM 749 C C . ALA A 1 100 ? 3.721 5.182 -5.753 1.00 94.12 100 ALA A C 1
ATOM 751 O O . ALA A 1 100 ? 4.920 5.184 -5.460 1.00 94.12 100 ALA A O 1
ATOM 752 N N . SER A 1 101 ? 2.779 5.503 -4.862 1.00 91.44 101 SER A N 1
ATOM 753 C CA . SER A 1 101 ? 3.075 5.899 -3.483 1.00 91.44 101 SER A CA 1
ATOM 754 C C . SER A 1 101 ? 3.783 4.806 -2.668 1.00 91.44 101 SER A C 1
ATOM 756 O O . SER A 1 101 ? 4.543 5.129 -1.756 1.00 91.44 101 SER A O 1
ATOM 758 N N . LEU A 1 102 ? 3.636 3.520 -3.015 1.00 90.81 102 LEU A N 1
ATOM 759 C CA . LEU A 1 102 ? 4.408 2.443 -2.379 1.00 90.81 102 LEU A CA 1
ATOM 760 C C . LEU A 1 102 ? 5.910 2.585 -2.676 1.00 90.81 102 LEU A C 1
ATOM 762 O O . LEU A 1 102 ? 6.738 2.412 -1.783 1.00 90.81 102 LEU A O 1
ATOM 766 N N . PHE A 1 103 ? 6.265 2.929 -3.916 1.00 91.44 103 PHE A N 1
ATOM 767 C CA . PHE A 1 103 ? 7.654 3.143 -4.339 1.00 91.44 103 PHE A CA 1
ATOM 768 C C . PHE A 1 103 ? 8.233 4.416 -3.719 1.00 91.44 103 PHE A C 1
ATOM 770 O O . PHE A 1 103 ? 9.365 4.405 -3.231 1.00 91.44 103 PHE A O 1
ATOM 777 N N . ALA A 1 104 ? 7.430 5.481 -3.650 1.00 88.50 104 ALA A N 1
ATOM 778 C CA . ALA A 1 104 ? 7.796 6.714 -2.955 1.00 88.50 104 ALA A CA 1
ATOM 779 C C . ALA A 1 104 ? 8.000 6.491 -1.443 1.00 88.50 104 ALA A C 1
ATOM 781 O O . ALA A 1 104 ? 8.804 7.173 -0.815 1.00 88.50 104 ALA A O 1
ATOM 782 N N . ALA A 1 105 ? 7.329 5.493 -0.866 1.00 86.69 105 ALA A N 1
ATOM 783 C CA . ALA A 1 105 ? 7.546 5.023 0.499 1.00 86.69 105 ALA A CA 1
ATOM 784 C C . ALA A 1 105 ? 8.701 4.000 0.620 1.00 86.69 105 ALA A C 1
ATOM 786 O O . ALA A 1 105 ? 8.897 3.385 1.664 1.00 86.69 105 ALA A O 1
ATOM 787 N N . GLY A 1 106 ? 9.498 3.797 -0.427 1.00 86.62 106 GLY A N 1
ATOM 788 C CA . GLY A 1 106 ? 10.701 2.963 -0.382 1.00 86.62 106 GLY A CA 1
ATOM 789 C C . GLY A 1 106 ? 10.493 1.489 -0.712 1.00 86.62 106 GLY A C 1
ATOM 790 O O . GLY A 1 106 ? 11.426 0.692 -0.568 1.00 86.62 106 GLY A O 1
ATOM 791 N N . ALA A 1 107 ? 9.315 1.094 -1.200 1.00 88.38 107 ALA A N 1
ATOM 792 C CA . ALA A 1 107 ? 9.137 -0.240 -1.758 1.00 88.38 107 ALA A CA 1
ATOM 793 C C . ALA A 1 107 ? 10.000 -0.419 -3.015 1.00 88.38 107 ALA A C 1
ATOM 795 O O . ALA A 1 107 ? 10.037 0.438 -3.892 1.00 88.38 107 ALA A O 1
ATOM 796 N N . GLY A 1 108 ? 10.676 -1.565 -3.128 1.00 89.12 108 GLY A N 1
ATOM 797 C CA . GLY A 1 108 ? 11.409 -1.914 -4.346 1.00 89.12 108 GLY A CA 1
ATOM 798 C C . GLY A 1 108 ? 12.727 -1.163 -4.549 1.00 89.12 108 GLY A C 1
ATOM 799 O O . GLY A 1 108 ? 13.287 -1.232 -5.641 1.00 89.12 108 GLY A O 1
ATOM 800 N N . SER A 1 109 ? 13.244 -0.468 -3.530 1.00 87.19 109 SER A N 1
ATOM 801 C CA . SER A 1 109 ? 14.560 0.176 -3.605 1.00 87.19 109 SER A CA 1
ATOM 802 C C . SER A 1 109 ? 15.660 -0.867 -3.843 1.00 87.19 109 SER A C 1
ATOM 804 O O . SER A 1 109 ? 15.850 -1.790 -3.045 1.00 87.19 109 SER A O 1
ATOM 806 N N . ARG A 1 110 ? 16.332 -0.768 -4.994 1.00 87.00 110 ARG A N 1
ATOM 807 C CA . ARG A 1 110 ? 17.441 -1.630 -5.429 1.00 87.00 110 ARG A CA 1
ATOM 808 C C . ARG A 1 110 ? 18.187 -0.975 -6.588 1.00 87.00 110 ARG A C 1
ATOM 810 O O . ARG A 1 110 ? 17.630 -0.129 -7.282 1.00 87.00 110 ARG A O 1
ATOM 817 N N . GLU A 1 111 ? 19.420 -1.405 -6.826 1.00 89.06 111 GLU A N 1
ATOM 818 C CA . GLU A 1 111 ? 20.155 -1.016 -8.032 1.00 89.06 111 GLU A CA 1
ATOM 819 C C . GLU A 1 111 ? 19.477 -1.593 -9.284 1.00 89.06 111 GLU A C 1
ATOM 821 O O . GLU A 1 111 ? 19.049 -2.754 -9.299 1.00 89.06 111 GLU A O 1
ATOM 826 N N . LEU A 1 112 ? 19.376 -0.770 -10.330 1.00 92.62 112 LEU A N 1
ATOM 827 C CA . LEU A 1 112 ? 18.844 -1.156 -11.635 1.00 92.62 112 LEU A CA 1
ATOM 828 C C . LEU A 1 112 ? 19.990 -1.449 -12.602 1.00 92.62 112 LEU A C 1
ATOM 830 O O . LEU A 1 112 ? 21.050 -0.829 -12.543 1.00 92.62 112 LEU A O 1
ATOM 834 N N . SER A 1 113 ? 19.772 -2.384 -13.519 1.00 92.81 113 SER A N 1
ATOM 835 C CA . SER A 1 113 ? 20.735 -2.688 -14.574 1.00 92.81 113 SER A CA 1
ATOM 836 C C . SER A 1 113 ? 20.783 -1.587 -15.636 1.00 92.81 113 SER A C 1
ATOM 838 O O . SER A 1 113 ? 19.782 -0.925 -15.914 1.00 92.81 113 SER A O 1
ATOM 840 N N . ASP A 1 114 ? 21.907 -1.463 -16.350 1.00 93.50 114 ASP A N 1
ATOM 841 C CA . ASP A 1 114 ? 22.020 -0.497 -17.454 1.00 93.50 114 ASP A CA 1
ATOM 842 C C . ASP A 1 114 ? 20.949 -0.697 -18.540 1.00 93.50 114 ASP A C 1
ATOM 844 O O . ASP A 1 114 ? 20.597 0.238 -19.258 1.00 93.50 114 ASP A O 1
ATOM 848 N N . ARG A 1 115 ? 20.452 -1.931 -18.720 1.00 94.31 115 ARG A N 1
ATOM 849 C CA . ARG A 1 115 ? 19.379 -2.214 -19.685 1.00 94.31 115 ARG A CA 1
ATOM 850 C C . ARG A 1 115 ? 18.063 -1.588 -19.232 1.00 94.31 115 ARG A C 1
ATOM 852 O O . ARG A 1 115 ? 17.368 -1.035 -20.077 1.00 94.31 115 ARG A O 1
ATOM 859 N N . GLU A 1 116 ? 17.755 -1.660 -17.942 1.00 94.25 116 GLU A N 1
ATOM 860 C CA . GLU A 1 116 ? 16.575 -1.018 -17.356 1.00 94.25 116 GLU A CA 1
ATOM 861 C C . GLU A 1 116 ? 16.697 0.500 -17.457 1.00 94.25 116 GLU A C 1
ATOM 863 O O . GLU A 1 116 ? 15.818 1.133 -18.030 1.00 94.25 116 GLU A O 1
ATOM 868 N N . LEU A 1 117 ? 17.824 1.073 -17.022 1.00 92.81 117 LEU A N 1
ATOM 869 C CA . LEU A 1 117 ? 18.060 2.522 -17.073 1.00 92.81 117 LEU A CA 1
ATOM 870 C C . LEU A 1 117 ? 17.930 3.082 -18.497 1.00 92.81 117 LEU A C 1
ATOM 872 O O . LEU A 1 117 ? 17.294 4.113 -18.707 1.00 92.81 117 LEU A O 1
ATOM 876 N N . ARG A 1 118 ? 18.458 2.373 -19.505 1.00 92.50 118 ARG A N 1
ATOM 877 C CA . ARG A 1 118 ? 18.302 2.763 -20.918 1.00 92.50 118 ARG A CA 1
ATOM 878 C C . ARG A 1 118 ? 16.851 2.745 -21.402 1.00 92.50 118 ARG A C 1
ATOM 880 O O . ARG A 1 118 ? 16.519 3.558 -22.258 1.00 92.50 118 ARG A O 1
ATOM 887 N N . GLN A 1 119 ? 16.021 1.815 -20.925 1.00 93.75 119 GLN A N 1
ATOM 888 C CA . GLN A 1 119 ? 14.604 1.754 -21.306 1.00 93.75 119 GLN A CA 1
ATOM 889 C C . GLN A 1 119 ? 13.754 2.774 -20.542 1.00 93.75 119 GLN A C 1
ATOM 891 O O . GLN A 1 119 ? 12.838 3.343 -21.127 1.00 93.75 119 GLN A O 1
ATOM 896 N N . LEU A 1 120 ? 14.071 3.028 -19.270 1.00 92.12 120 LEU A N 1
ATOM 897 C CA . LEU A 1 120 ? 13.383 4.020 -18.441 1.00 92.12 120 LEU A CA 1
ATOM 898 C C . LEU A 1 120 ? 13.717 5.454 -18.864 1.00 92.12 120 LEU A C 1
ATOM 900 O O . LEU A 1 120 ? 12.866 6.333 -18.786 1.00 92.12 120 LEU A O 1
ATOM 904 N N . GLY A 1 121 ? 14.958 5.700 -19.298 1.00 87.44 121 GLY A N 1
ATOM 905 C CA . GLY A 1 121 ? 15.436 7.040 -19.644 1.00 87.44 121 GLY A CA 1
ATOM 906 C C . GLY A 1 121 ? 15.554 7.985 -18.442 1.00 87.44 121 GLY A C 1
ATOM 907 O O . GLY A 1 121 ? 15.695 9.191 -18.634 1.00 87.44 121 GLY A O 1
ATOM 908 N N . MET A 1 122 ? 15.490 7.453 -17.218 1.00 79.25 122 MET A N 1
ATOM 909 C CA . MET A 1 122 ? 15.592 8.205 -15.972 1.00 79.25 122 MET A CA 1
ATOM 910 C C . MET A 1 122 ? 16.281 7.385 -14.879 1.00 79.25 122 MET A C 1
ATOM 912 O O . MET A 1 122 ? 16.128 6.164 -14.813 1.00 79.25 122 MET A O 1
ATOM 916 N N . ASP A 1 123 ? 17.006 8.086 -14.012 1.00 80.56 123 ASP A N 1
ATOM 917 C CA . ASP A 1 123 ? 17.624 7.525 -12.814 1.00 80.56 123 ASP A CA 1
ATOM 918 C C . ASP A 1 123 ? 16.697 7.688 -11.596 1.00 80.56 123 ASP A C 1
ATOM 920 O O . ASP A 1 123 ? 15.752 8.479 -11.611 1.00 80.56 123 ASP A O 1
ATOM 924 N N . GLY A 1 124 ? 16.985 6.960 -10.512 1.00 83.06 124 GLY A N 1
ATOM 925 C CA . GLY A 1 124 ? 16.275 7.119 -9.235 1.00 83.06 124 GLY A CA 1
ATOM 926 C C . GLY A 1 124 ? 14.911 6.426 -9.160 1.00 83.06 124 GLY A C 1
ATOM 927 O O . GLY A 1 124 ? 14.088 6.788 -8.322 1.00 83.06 124 GLY A O 1
ATOM 928 N N . CYS A 1 125 ? 14.653 5.433 -10.012 1.00 91.12 125 CYS A N 1
ATOM 929 C CA . CYS A 1 125 ? 13.470 4.582 -9.901 1.00 91.12 125 CYS A CA 1
ATOM 930 C C . CYS A 1 125 ? 13.705 3.402 -8.955 1.00 91.12 125 CYS A C 1
ATOM 932 O O . CYS A 1 125 ? 14.779 2.802 -8.934 1.00 91.12 125 CYS A O 1
ATOM 934 N N . ALA A 1 126 ? 12.657 3.027 -8.230 1.00 92.75 126 ALA A N 1
ATOM 935 C CA . ALA A 1 126 ? 12.559 1.743 -7.556 1.00 92.75 126 ALA A CA 1
ATOM 936 C C . ALA A 1 126 ? 11.843 0.727 -8.461 1.00 92.75 126 ALA A C 1
ATOM 938 O O . ALA A 1 126 ? 11.172 1.097 -9.428 1.00 92.75 126 ALA A O 1
ATOM 939 N N . ARG A 1 127 ? 12.002 -0.564 -8.153 1.00 93.56 127 ARG A N 1
ATOM 940 C CA . ARG A 1 127 ? 11.463 -1.669 -8.952 1.00 93.56 127 ARG A CA 1
ATOM 941 C C . ARG A 1 127 ? 10.843 -2.756 -8.091 1.00 93.56 127 ARG A C 1
ATOM 943 O O . ARG A 1 127 ? 11.475 -3.270 -7.167 1.00 93.56 127 ARG A O 1
ATOM 950 N N . LEU A 1 128 ? 9.664 -3.200 -8.507 1.00 94.75 128 LEU A N 1
ATOM 951 C CA . LEU A 1 128 ? 9.052 -4.449 -8.067 1.00 94.75 128 LEU A CA 1
ATOM 952 C C . LEU A 1 128 ? 8.681 -5.265 -9.301 1.00 94.75 128 LEU A C 1
ATOM 954 O O . LEU A 1 128 ? 8.085 -4.729 -10.234 1.00 94.75 128 LEU A O 1
ATOM 958 N N . THR A 1 129 ? 9.018 -6.555 -9.326 1.00 96.44 129 THR A N 1
ATOM 959 C CA . THR A 1 129 ? 8.412 -7.445 -10.329 1.00 96.44 129 THR A CA 1
ATOM 960 C C . THR A 1 129 ? 6.898 -7.506 -10.131 1.00 96.44 129 THR A C 1
ATOM 962 O O . THR A 1 129 ? 6.408 -7.238 -9.030 1.00 96.44 129 THR A O 1
ATOM 965 N N . ALA A 1 130 ? 6.151 -7.893 -11.167 1.00 97.12 130 ALA A N 1
ATOM 966 C CA . ALA A 1 130 ? 4.710 -8.108 -11.055 1.00 97.12 130 ALA A CA 1
ATOM 967 C C . ALA A 1 130 ? 4.396 -9.075 -9.904 1.00 97.12 130 ALA A C 1
ATOM 969 O O . ALA A 1 130 ? 3.603 -8.753 -9.027 1.00 97.12 130 ALA A O 1
ATOM 970 N N . VAL A 1 131 ? 5.135 -10.187 -9.815 1.00 96.44 131 VAL A N 1
ATOM 971 C CA . VAL A 1 131 ? 5.023 -11.142 -8.701 1.00 96.44 131 VAL A CA 1
ATOM 972 C C . VAL A 1 131 ? 5.335 -10.499 -7.349 1.00 96.44 131 VAL A C 1
ATOM 974 O O . VAL A 1 131 ? 4.619 -10.750 -6.391 1.00 96.44 131 VAL A O 1
ATOM 977 N N . GLU A 1 132 ? 6.379 -9.672 -7.227 1.00 94.88 132 GLU A N 1
ATOM 978 C CA . GLU A 1 132 ? 6.719 -9.027 -5.951 1.00 94.88 132 GLU A CA 1
ATOM 979 C C . GLU A 1 132 ? 5.647 -8.036 -5.482 1.00 94.88 132 GLU A C 1
ATOM 981 O O . GLU A 1 132 ? 5.421 -7.935 -4.267 1.00 94.88 132 GLU A O 1
ATOM 986 N N . LEU A 1 133 ? 5.036 -7.308 -6.422 1.00 94.25 133 LEU A N 1
ATOM 987 C CA . LEU A 1 133 ? 3.962 -6.352 -6.168 1.00 94.25 133 LEU A CA 1
ATOM 988 C C . LEU A 1 133 ? 2.646 -7.069 -5.840 1.00 94.25 133 LEU A C 1
ATOM 990 O O . LEU A 1 133 ? 2.040 -6.746 -4.825 1.00 94.25 133 LEU A O 1
ATOM 994 N N . GLU A 1 134 ? 2.264 -8.093 -6.604 1.00 95.56 134 GLU A N 1
ATOM 995 C CA . GLU A 1 134 ? 1.124 -8.981 -6.319 1.00 95.56 134 GLU A CA 1
ATOM 996 C C . GLU A 1 134 ? 1.200 -9.527 -4.887 1.00 95.56 134 GLU A C 1
ATOM 998 O O . GLU A 1 134 ? 0.286 -9.376 -4.081 1.00 95.56 134 GLU A O 1
ATOM 1003 N N . ASP A 1 135 ? 2.357 -10.075 -4.527 1.00 91.88 135 ASP A N 1
ATOM 1004 C CA . ASP A 1 135 ? 2.639 -10.593 -3.197 1.00 91.88 135 ASP A CA 1
ATOM 1005 C C . ASP A 1 135 ? 2.501 -9.531 -2.094 1.00 91.88 135 ASP A C 1
ATOM 1007 O O . ASP A 1 135 ? 2.137 -9.844 -0.957 1.00 91.88 135 ASP A O 1
ATOM 1011 N N . LEU A 1 136 ? 2.868 -8.279 -2.394 1.00 89.75 136 LEU A N 1
ATOM 1012 C CA . LEU A 1 136 ? 2.716 -7.163 -1.462 1.00 89.75 136 LEU A CA 1
ATOM 1013 C C . LEU A 1 136 ? 1.235 -6.854 -1.240 1.00 89.75 136 LEU A C 1
ATOM 1015 O O . LEU A 1 136 ? 0.808 -6.763 -0.090 1.00 89.75 136 LEU A O 1
ATOM 1019 N N . LEU A 1 137 ? 0.469 -6.741 -2.325 1.00 92.44 137 LEU A N 1
ATOM 1020 C CA . LEU A 1 137 ? -0.956 -6.428 -2.295 1.00 92.44 137 LEU A CA 1
ATOM 1021 C C . LEU A 1 137 ? -1.739 -7.520 -1.569 1.00 92.44 137 LEU A C 1
ATOM 1023 O O . LEU A 1 137 ? -2.393 -7.234 -0.570 1.00 92.44 137 LEU A O 1
ATOM 1027 N N . LEU A 1 138 ? -1.551 -8.788 -1.931 1.00 91.62 138 LEU A N 1
ATOM 1028 C CA . LEU A 1 138 ? -2.252 -9.903 -1.289 1.00 91.62 138 LEU A CA 1
ATOM 1029 C C . LEU A 1 138 ? -2.015 -9.953 0.224 1.00 91.62 138 LEU A C 1
ATOM 1031 O O . LEU A 1 138 ? -2.911 -10.296 0.992 1.00 91.62 138 LEU A O 1
ATOM 1035 N N . ARG A 1 139 ? -0.811 -9.598 0.685 1.00 87.44 139 ARG A N 1
ATOM 1036 C CA . ARG A 1 139 ? -0.507 -9.558 2.122 1.00 87.44 139 ARG A CA 1
ATOM 1037 C C . ARG A 1 139 ? -1.101 -8.346 2.829 1.00 87.44 139 ARG A C 1
ATOM 1039 O O . ARG A 1 139 ? -1.486 -8.480 3.987 1.00 87.44 139 ARG A O 1
ATOM 1046 N N . CYS A 1 140 ? -1.129 -7.187 2.177 1.00 87.06 140 CYS A N 1
ATOM 1047 C CA . CYS A 1 140 ? -1.524 -5.928 2.804 1.00 87.06 140 CYS A CA 1
ATOM 1048 C C . CYS A 1 140 ? -3.012 -5.610 2.653 1.00 87.06 140 CYS A C 1
ATOM 1050 O O . CYS A 1 140 ? -3.564 -4.984 3.546 1.00 87.06 140 CYS A O 1
ATOM 1052 N N . THR A 1 141 ? -3.659 -6.021 1.566 1.00 90.75 141 THR A N 1
ATOM 1053 C CA . THR A 1 141 ? -5.050 -5.672 1.220 1.00 90.75 141 THR A CA 1
ATOM 1054 C C . THR A 1 141 ? -5.930 -6.903 0.982 1.00 90.75 141 THR A C 1
ATOM 1056 O O . THR A 1 141 ? -7.158 -6.804 1.039 1.00 90.75 141 THR A O 1
ATOM 1059 N N . GLY A 1 142 ? -5.316 -8.070 0.749 1.00 92.81 142 GLY A N 1
ATOM 1060 C CA . GLY A 1 142 ? -6.013 -9.285 0.316 1.00 92.81 142 GLY A CA 1
ATOM 1061 C C . GLY A 1 142 ? -6.394 -9.274 -1.168 1.00 92.81 142 GLY A C 1
ATOM 1062 O O . GLY A 1 142 ? -7.118 -10.162 -1.603 1.00 92.81 142 GLY A O 1
ATOM 1063 N N . LEU A 1 143 ? -5.929 -8.279 -1.929 1.00 94.88 143 LEU A N 1
ATOM 1064 C CA . LEU A 1 143 ? -6.240 -8.090 -3.345 1.00 94.88 143 LEU A CA 1
ATOM 1065 C C . LEU A 1 143 ? -5.038 -8.455 -4.216 1.00 94.88 143 LEU A C 1
ATOM 1067 O O . LEU A 1 143 ? -3.894 -8.207 -3.830 1.00 94.88 143 LEU A O 1
ATOM 1071 N N . GLY A 1 144 ? -5.302 -9.045 -5.377 1.00 95.94 144 GLY A N 1
ATOM 1072 C CA . GLY A 1 144 ? -4.307 -9.257 -6.420 1.00 95.94 144 GLY A CA 1
ATOM 1073 C C . GLY A 1 144 ? -4.171 -8.049 -7.345 1.00 95.94 144 GLY A C 1
ATOM 1074 O O . GLY A 1 144 ? -4.946 -7.096 -7.266 1.00 95.94 144 GLY A O 1
ATOM 1075 N N . LEU A 1 145 ? -3.213 -8.095 -8.277 1.00 97.12 145 LEU A N 1
ATOM 1076 C CA . LEU A 1 145 ? -3.037 -7.022 -9.270 1.00 97.12 145 LEU A CA 1
ATOM 1077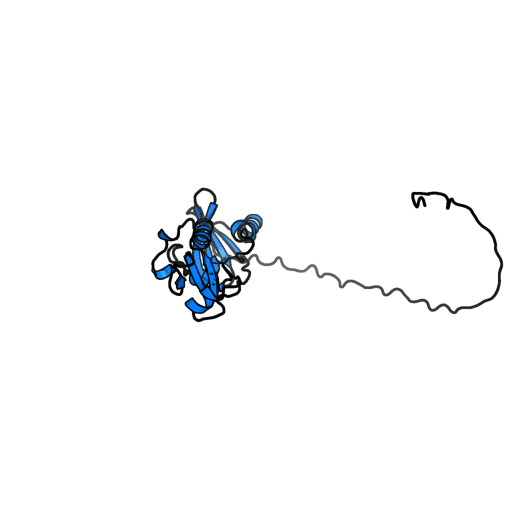 C C . LEU A 1 145 ? -4.285 -6.829 -10.141 1.00 97.12 145 LEU A C 1
ATOM 1079 O O . LEU A 1 145 ? -4.612 -5.705 -10.506 1.00 97.12 145 LEU A O 1
ATOM 1083 N N . ALA A 1 146 ? -4.983 -7.922 -10.454 1.00 97.38 146 ALA A N 1
ATOM 1084 C CA . ALA A 1 146 ? -6.185 -7.910 -11.287 1.00 97.38 146 ALA A CA 1
ATOM 1085 C C . ALA A 1 146 ? -7.421 -7.313 -10.590 1.00 97.38 146 ALA A C 1
ATOM 1087 O O . ALA A 1 146 ? -8.393 -6.987 -11.268 1.00 97.38 146 ALA A O 1
ATOM 1088 N N . ASP A 1 147 ? -7.390 -7.189 -9.262 1.00 97.88 147 ASP A N 1
ATOM 1089 C CA . ASP A 1 147 ? -8.483 -6.612 -8.477 1.00 97.88 147 ASP A CA 1
ATOM 1090 C C . ASP A 1 147 ? -8.345 -5.087 -8.324 1.00 97.88 147 ASP A C 1
ATOM 1092 O O . ASP A 1 147 ? -9.280 -4.424 -7.878 1.00 97.88 147 ASP A O 1
ATOM 1096 N N . MET A 1 148 ? -7.178 -4.526 -8.662 1.00 97.56 148 MET A N 1
ATOM 1097 C CA . MET A 1 148 ? -6.896 -3.095 -8.547 1.00 97.56 148 MET A CA 1
ATOM 1098 C C . MET A 1 148 ? -7.570 -2.312 -9.677 1.00 97.56 148 MET A C 1
ATOM 1100 O O . MET A 1 148 ? -7.664 -2.786 -10.811 1.00 97.56 148 MET A O 1
ATOM 1104 N N . SER A 1 149 ? -8.003 -1.084 -9.391 1.00 97.06 149 SER A N 1
ATOM 1105 C CA . SER A 1 149 ? -8.575 -0.210 -10.411 1.00 97.06 149 SER A CA 1
ATOM 1106 C C . SER A 1 149 ? -7.504 0.307 -11.374 1.00 97.06 149 SER A C 1
ATOM 1108 O O . SER A 1 149 ? -6.335 0.447 -11.017 1.00 97.06 149 SER A O 1
ATOM 1110 N N . ASP A 1 150 ? -7.894 0.655 -12.603 1.00 96.44 150 ASP A N 1
ATOM 1111 C CA . ASP A 1 150 ? -6.958 1.195 -13.603 1.00 96.44 150 ASP A CA 1
ATOM 1112 C C . ASP A 1 150 ? -6.209 2.439 -13.087 1.00 96.44 150 ASP A C 1
ATOM 1114 O O . ASP A 1 150 ? -5.033 2.648 -13.392 1.00 96.44 150 ASP A O 1
ATOM 1118 N N . SER A 1 151 ? -6.872 3.260 -12.263 1.00 95.25 151 SER A N 1
ATOM 1119 C CA . SER A 1 151 ? -6.273 4.438 -11.628 1.00 95.25 151 SER A CA 1
ATOM 1120 C C . SER A 1 151 ? -5.170 4.107 -10.626 1.00 95.25 151 SER A C 1
ATOM 1122 O O . SER A 1 151 ? -4.273 4.930 -10.455 1.00 95.25 151 SER A O 1
ATOM 1124 N N . ALA A 1 152 ? -5.192 2.923 -10.008 1.00 96.19 152 ALA A N 1
ATOM 1125 C CA . ALA A 1 152 ? -4.174 2.491 -9.050 1.00 96.19 152 ALA A CA 1
ATOM 1126 C C . ALA A 1 152 ? -2.772 2.427 -9.681 1.00 96.19 152 ALA A C 1
ATOM 1128 O O . ALA A 1 152 ? -1.764 2.628 -9.008 1.00 96.19 152 ALA A O 1
ATOM 1129 N N . PHE A 1 153 ? -2.705 2.180 -10.993 1.00 97.12 153 PHE A N 1
ATOM 1130 C CA . PHE A 1 153 ? -1.460 2.069 -11.755 1.00 97.12 153 PHE A CA 1
ATOM 1131 C C . PHE A 1 153 ? -0.953 3.406 -12.310 1.00 97.12 153 PHE A C 1
ATOM 1133 O O . PHE A 1 153 ? 0.069 3.433 -13.003 1.00 97.12 153 PHE A O 1
ATOM 1140 N N . HIS A 1 154 ? -1.645 4.519 -12.047 1.00 95.56 154 HIS A N 1
ATOM 1141 C CA . HIS A 1 154 ? -1.209 5.826 -12.524 1.00 95.56 154 HIS A CA 1
ATOM 1142 C C . HIS A 1 154 ? 0.204 6.137 -12.014 1.00 95.56 154 HIS A C 1
ATOM 1144 O O . HIS A 1 154 ? 0.509 5.988 -10.838 1.00 95.56 154 HIS A O 1
ATOM 1150 N N . GLY A 1 155 ? 1.083 6.592 -12.910 1.00 92.69 155 GLY A N 1
ATOM 1151 C CA . GLY A 1 155 ? 2.448 6.982 -12.544 1.00 92.69 155 GLY A CA 1
ATOM 1152 C C . GLY A 1 155 ? 3.426 5.812 -12.441 1.00 92.69 155 GLY A C 1
ATOM 1153 O O . GLY A 1 155 ? 4.619 6.048 -12.249 1.00 92.69 155 GLY A O 1
ATOM 1154 N N . LEU A 1 156 ? 2.959 4.575 -12.637 1.00 96.06 156 LEU A N 1
ATOM 1155 C CA . LEU A 1 156 ? 3.827 3.423 -12.838 1.00 96.06 156 LEU A CA 1
ATOM 1156 C C . LEU A 1 156 ? 4.233 3.287 -14.308 1.00 96.06 156 LEU A C 1
ATOM 1158 O O . LEU A 1 156 ? 3.444 3.504 -15.228 1.00 96.06 156 LEU A O 1
ATOM 1162 N N . VAL A 1 157 ? 5.465 2.838 -14.523 1.00 96.62 157 VAL A N 1
ATOM 1163 C CA . VAL A 1 157 ? 5.954 2.351 -15.815 1.00 96.62 157 VAL A CA 1
ATOM 1164 C C . VAL A 1 157 ? 6.088 0.837 -15.727 1.00 96.62 157 VAL A C 1
ATOM 1166 O O . VAL A 1 157 ? 6.767 0.333 -14.838 1.00 96.62 157 VAL A O 1
ATOM 1169 N N . TYR A 1 158 ? 5.466 0.104 -16.650 1.00 97.25 158 TYR A N 1
ATOM 1170 C CA . TYR A 1 158 ? 5.642 -1.344 -16.768 1.00 97.25 158 TYR A CA 1
ATOM 1171 C C . TYR A 1 158 ? 6.592 -1.671 -17.921 1.00 97.25 158 TYR A C 1
ATOM 1173 O O . TYR A 1 158 ? 6.348 -1.270 -19.061 1.00 97.25 158 TYR A O 1
ATOM 1181 N N . LEU A 1 159 ? 7.661 -2.420 -17.640 1.00 96.88 159 LEU A N 1
ATOM 1182 C CA . LEU A 1 159 ? 8.568 -2.936 -18.667 1.00 96.88 159 LEU A CA 1
ATOM 1183 C C . LEU A 1 159 ? 8.395 -4.449 -18.804 1.00 96.88 159 LEU A C 1
ATOM 1185 O O . LEU A 1 159 ? 8.843 -5.221 -17.955 1.00 96.88 159 LEU A O 1
ATOM 1189 N N . ALA A 1 160 ? 7.789 -4.872 -19.915 1.00 96.88 160 ALA A N 1
ATOM 1190 C CA . ALA A 1 160 ? 7.485 -6.278 -20.193 1.00 96.88 160 ALA A CA 1
ATOM 1191 C C . ALA A 1 160 ? 8.736 -7.174 -20.253 1.00 96.88 160 ALA A C 1
ATOM 1193 O O . ALA A 1 160 ? 8.689 -8.328 -19.841 1.00 96.88 160 ALA A O 1
ATOM 1194 N N . ASP A 1 161 ? 9.874 -6.632 -20.698 1.00 96.56 161 ASP A N 1
ATOM 1195 C CA . ASP A 1 161 ? 11.162 -7.343 -20.744 1.00 96.56 161 ASP A CA 1
ATOM 1196 C C . ASP A 1 161 ? 11.632 -7.846 -19.368 1.00 96.56 161 ASP A C 1
ATOM 1198 O O . ASP A 1 161 ? 12.427 -8.785 -19.290 1.00 96.56 161 ASP A O 1
ATOM 1202 N N . PHE A 1 162 ? 11.171 -7.196 -18.298 1.00 96.19 162 PHE A N 1
ATOM 1203 C CA . PHE A 1 162 ? 11.561 -7.471 -16.916 1.00 96.19 162 PHE A CA 1
ATOM 1204 C C . PHE A 1 162 ? 10.398 -7.963 -16.056 1.00 96.19 162 PHE A C 1
ATOM 1206 O O . PHE A 1 162 ? 10.621 -8.286 -14.888 1.00 96.19 162 PHE A O 1
ATOM 1213 N N . ASP A 1 163 ? 9.188 -7.989 -16.623 1.00 97.81 163 ASP A N 1
ATOM 1214 C CA . ASP A 1 163 ? 7.932 -8.222 -15.916 1.00 97.81 163 ASP A CA 1
ATOM 1215 C C . ASP A 1 163 ? 7.869 -7.443 -14.592 1.00 97.81 163 ASP A C 1
ATOM 1217 O O . ASP A 1 163 ? 7.760 -8.001 -13.496 1.00 97.81 163 ASP A O 1
ATOM 1221 N N . ALA A 1 164 ? 8.073 -6.127 -14.688 1.00 97.38 164 ALA A N 1
ATOM 1222 C CA . ALA A 1 164 ? 8.254 -5.278 -13.523 1.00 97.38 164 ALA A CA 1
ATOM 1223 C C . ALA A 1 164 ? 7.657 -3.884 -13.692 1.00 97.38 164 ALA A C 1
ATOM 1225 O O . ALA A 1 164 ? 7.643 -3.310 -14.783 1.00 97.38 164 ALA A O 1
ATOM 1226 N N . TYR A 1 165 ? 7.209 -3.355 -12.558 1.00 97.38 165 TYR A N 1
ATOM 1227 C CA . TYR A 1 165 ? 6.725 -1.999 -12.385 1.00 97.38 165 TYR A CA 1
ATOM 1228 C C . TYR A 1 165 ? 7.820 -1.125 -11.781 1.00 97.38 165 TYR A C 1
ATOM 1230 O O . TYR A 1 165 ? 8.568 -1.549 -10.890 1.00 97.38 165 TYR A O 1
ATOM 1238 N N . TYR A 1 166 ? 7.873 0.109 -12.266 1.00 96.56 166 TYR A N 1
ATOM 1239 C CA . TYR A 1 166 ? 8.843 1.122 -11.891 1.00 96.56 166 TYR A CA 1
ATOM 1240 C C . TYR A 1 166 ? 8.122 2.422 -11.558 1.00 96.56 166 TYR A C 1
ATOM 1242 O O . TYR A 1 166 ? 7.183 2.817 -12.248 1.00 96.56 166 TYR A O 1
ATOM 1250 N N . ALA A 1 167 ? 8.601 3.101 -10.526 1.00 95.06 167 ALA A N 1
ATOM 1251 C CA . ALA A 1 167 ? 8.190 4.450 -10.157 1.00 95.06 167 ALA A CA 1
ATOM 1252 C C . ALA A 1 167 ? 9.350 5.155 -9.440 1.00 95.06 167 ALA A C 1
ATOM 1254 O O . ALA A 1 167 ? 10.314 4.487 -9.041 1.00 95.06 167 ALA A O 1
ATOM 1255 N N . PRO A 1 168 ? 9.303 6.491 -9.288 1.00 91.44 168 PRO A N 1
ATOM 1256 C CA . PRO A 1 168 ? 10.283 7.222 -8.494 1.00 91.44 168 PRO A CA 1
ATOM 1257 C C . PRO A 1 168 ? 10.467 6.592 -7.110 1.00 91.44 168 PRO A C 1
ATOM 1259 O O . PRO A 1 168 ? 9.494 6.307 -6.411 1.00 91.44 168 PRO A O 1
ATOM 1262 N N . ALA A 1 169 ? 11.720 6.353 -6.733 1.00 89.25 169 ALA A N 1
ATOM 1263 C CA . ALA A 1 169 ? 12.053 5.877 -5.402 1.00 89.25 169 ALA A CA 1
ATOM 1264 C C . ALA A 1 169 ? 11.916 7.016 -4.386 1.00 89.25 169 ALA A C 1
ATOM 1266 O O . ALA A 1 169 ? 12.207 8.177 -4.681 1.00 89.25 169 ALA A O 1
ATOM 1267 N N . GLY A 1 170 ? 11.539 6.664 -3.165 1.00 85.00 170 GLY A N 1
ATOM 1268 C CA . GLY A 1 170 ? 11.653 7.545 -2.012 1.00 85.00 170 GLY A CA 1
ATOM 1269 C C . GLY A 1 170 ? 11.925 6.750 -0.743 1.00 85.00 170 GLY A C 1
ATOM 1270 O O . GLY A 1 170 ? 12.222 5.558 -0.801 1.00 85.00 170 GLY A O 1
ATOM 1271 N N . ASP A 1 171 ? 11.827 7.419 0.400 1.00 75.38 171 ASP A N 1
ATOM 1272 C CA . ASP A 1 171 ? 12.058 6.824 1.711 1.00 75.38 171 ASP A CA 1
ATOM 1273 C C . ASP A 1 171 ? 10.779 6.897 2.551 1.00 75.38 171 ASP A C 1
ATOM 1275 O O . ASP A 1 171 ? 10.173 7.962 2.696 1.00 75.38 171 ASP A O 1
ATOM 1279 N N . ALA A 1 172 ? 10.378 5.776 3.157 1.00 69.94 172 ALA A N 1
ATOM 1280 C CA . ALA A 1 172 ? 9.283 5.780 4.124 1.00 69.94 172 ALA A CA 1
ATOM 1281 C C . ALA A 1 172 ? 9.698 6.407 5.457 1.00 69.94 172 ALA A C 1
ATOM 1283 O O . ALA A 1 172 ? 10.735 6.084 6.044 1.00 69.94 172 ALA A O 1
ATOM 1284 N N . GLY A 1 173 ? 8.785 7.205 6.007 1.00 69.19 173 GLY A N 1
ATOM 1285 C CA . GLY A 1 173 ? 8.776 7.548 7.421 1.00 69.19 173 GLY A CA 1
ATOM 1286 C C . GLY A 1 173 ? 8.140 6.439 8.260 1.00 69.19 173 GLY A C 1
ATOM 1287 O O . GLY A 1 173 ? 7.147 5.825 7.876 1.00 69.19 173 GLY A O 1
ATOM 1288 N N . TYR A 1 174 ? 8.678 6.207 9.456 1.00 73.06 174 TYR A N 1
ATOM 1289 C CA . TYR A 1 174 ? 8.007 5.358 10.435 1.00 73.06 174 TYR A CA 1
ATOM 1290 C C . TYR A 1 174 ? 6.778 6.079 10.996 1.00 73.06 174 TYR A C 1
ATOM 1292 O O . TYR A 1 174 ? 6.892 7.164 11.571 1.00 73.06 174 TYR A O 1
ATOM 1300 N N . VAL A 1 175 ? 5.614 5.441 10.899 1.00 78.25 175 VAL A N 1
ATOM 1301 C CA . VAL A 1 175 ? 4.366 5.962 11.470 1.00 78.25 175 VAL A CA 1
ATOM 1302 C C . VAL A 1 175 ? 4.058 5.235 12.774 1.00 78.25 175 VAL A C 1
ATOM 1304 O O . VAL A 1 175 ? 4.045 4.005 12.839 1.00 78.25 175 VAL A O 1
ATOM 1307 N N . ARG A 1 176 ? 3.808 6.009 13.833 1.00 84.75 176 ARG A N 1
ATOM 1308 C CA . ARG A 1 176 ? 3.367 5.497 15.132 1.00 84.75 176 ARG A CA 1
ATOM 1309 C C . ARG A 1 176 ? 1.889 5.808 15.319 1.00 84.75 176 ARG A C 1
ATOM 1311 O O . ARG A 1 176 ? 1.499 6.971 15.256 1.00 84.75 176 ARG A O 1
ATOM 1318 N N . PHE A 1 177 ? 1.098 4.784 15.619 1.00 90.81 177 PHE A N 1
ATOM 1319 C CA . PHE A 1 177 ? -0.299 4.980 15.986 1.00 90.81 177 PHE A CA 1
ATOM 1320 C C . PHE A 1 177 ? -0.419 5.637 17.360 1.00 90.81 177 PHE A C 1
ATOM 1322 O O . PHE A 1 177 ? 0.302 5.289 18.297 1.00 90.81 177 PHE A O 1
ATOM 1329 N N . GLN A 1 178 ? -1.328 6.599 17.452 1.00 92.81 178 GLN A N 1
ATOM 1330 C CA . GLN A 1 178 ? -1.651 7.330 18.673 1.00 92.81 178 GLN A CA 1
ATOM 1331 C C . GLN A 1 178 ? -2.676 6.555 19.504 1.00 92.81 178 GLN A C 1
ATOM 1333 O O . GLN A 1 178 ? -2.519 6.427 20.713 1.00 92.81 178 GLN A O 1
ATOM 1338 N N . TYR A 1 179 ? -3.702 6.019 18.843 1.00 94.44 179 TYR A N 1
ATOM 1339 C CA . TYR A 1 179 ? -4.733 5.161 19.420 1.00 94.44 179 TYR A CA 1
ATOM 1340 C C . TYR A 1 179 ? -5.424 4.369 18.304 1.00 94.44 179 TYR A C 1
ATOM 1342 O O . TYR A 1 179 ? -5.175 4.596 17.118 1.00 94.44 179 TYR A O 1
ATOM 1350 N N . GLY A 1 180 ? -6.314 3.454 18.674 1.00 95.75 180 GLY A N 1
ATOM 1351 C CA . GLY A 1 180 ? -7.209 2.801 17.729 1.00 95.75 180 GLY A CA 1
ATOM 1352 C C . GLY A 1 180 ? -8.481 2.317 18.401 1.00 95.75 180 GLY A C 1
ATOM 1353 O O . GLY A 1 180 ? -8.568 2.319 19.631 1.00 95.75 180 GLY A O 1
ATOM 1354 N N . CYS A 1 181 ? -9.451 1.890 17.604 1.00 96.69 181 CYS A N 1
ATOM 1355 C CA . CYS A 1 181 ? -10.702 1.330 18.091 1.00 96.69 181 CYS A CA 1
ATOM 1356 C C . CYS A 1 181 ? -11.135 0.098 17.298 1.00 96.69 181 CYS A C 1
ATOM 1358 O O . CYS A 1 181 ? -10.951 0.029 16.084 1.00 96.69 181 CYS A O 1
ATOM 1360 N N . HIS A 1 182 ? -11.752 -0.849 18.004 1.00 97.19 182 HIS A N 1
ATOM 1361 C CA . HIS A 1 182 ? -12.644 -1.837 17.404 1.00 97.19 182 HIS A CA 1
ATOM 1362 C C . HIS A 1 182 ? -13.956 -1.145 17.059 1.00 97.19 182 HIS A C 1
ATOM 1364 O O . HIS A 1 182 ? -14.528 -0.455 17.908 1.00 97.19 182 HIS A O 1
ATOM 1370 N N . ASN A 1 183 ? -14.433 -1.344 15.837 1.00 96.19 183 ASN A N 1
ATOM 1371 C CA . ASN A 1 183 ? -15.699 -0.809 15.360 1.00 96.19 183 ASN A CA 1
ATOM 1372 C C . ASN A 1 183 ? -16.808 -1.879 15.435 1.00 96.19 183 ASN A C 1
ATOM 1374 O O . ASN A 1 183 ? -16.517 -3.078 15.389 1.00 96.19 183 ASN A O 1
ATOM 1378 N N . PRO A 1 184 ? -18.094 -1.482 15.511 1.00 93.75 184 PRO A N 1
ATOM 1379 C CA . PRO A 1 184 ? -19.218 -2.424 15.584 1.00 93.75 184 PRO A CA 1
ATOM 1380 C C . PRO A 1 184 ? -19.341 -3.378 14.389 1.00 93.75 184 PRO A C 1
ATOM 1382 O O . PRO A 1 184 ? -19.932 -4.448 14.516 1.00 93.75 184 PRO A O 1
ATOM 1385 N N . ASP A 1 185 ? -18.811 -2.988 13.231 1.00 94.12 185 ASP A N 1
ATOM 1386 C CA . ASP A 1 185 ? -18.818 -3.775 11.993 1.00 94.12 185 ASP A CA 1
ATOM 1387 C C . ASP A 1 185 ? -17.682 -4.814 11.923 1.00 94.12 185 ASP A C 1
ATOM 1389 O O . ASP A 1 185 ? -17.544 -5.519 10.924 1.00 94.12 185 ASP A O 1
ATOM 1393 N N . GLY A 1 186 ? -16.878 -4.929 12.985 1.00 94.06 186 GLY A N 1
ATOM 1394 C CA . GLY A 1 186 ? -15.749 -5.853 13.069 1.00 94.06 186 GLY A CA 1
ATOM 1395 C C . GLY A 1 186 ? -14.457 -5.327 12.441 1.00 94.06 186 GLY A C 1
ATOM 1396 O O . GLY A 1 186 ? -13.465 -6.058 12.408 1.00 94.06 186 GLY A O 1
ATOM 1397 N N . THR A 1 187 ? -14.437 -4.083 11.955 1.00 96.88 187 THR A N 1
ATOM 1398 C CA . THR A 1 187 ? -13.205 -3.421 11.511 1.00 96.88 187 THR A CA 1
ATOM 1399 C C . THR A 1 187 ? -12.417 -2.843 12.687 1.00 96.88 187 THR A C 1
ATOM 1401 O O . THR A 1 187 ? -12.931 -2.669 13.795 1.00 96.88 187 THR A O 1
ATOM 1404 N N . VAL A 1 188 ? -11.146 -2.534 12.439 1.00 96.94 188 VAL A N 1
ATOM 1405 C CA . VAL A 1 188 ? -10.287 -1.792 13.368 1.00 96.94 188 VAL A CA 1
ATOM 1406 C C . VAL A 1 188 ? -9.824 -0.512 12.696 1.00 96.94 188 VAL A C 1
ATOM 1408 O O . VAL A 1 188 ? -9.244 -0.567 11.616 1.00 96.94 188 VAL A O 1
ATOM 1411 N N . THR A 1 189 ? -10.011 0.631 13.349 1.00 96.31 189 THR A N 1
ATOM 1412 C CA . THR A 1 189 ? -9.463 1.910 12.883 1.00 96.31 189 THR A CA 1
ATOM 1413 C C . THR A 1 189 ? -8.293 2.321 13.765 1.00 96.31 189 THR A C 1
ATOM 1415 O O . THR A 1 189 ? -8.406 2.345 14.989 1.00 96.31 189 THR A O 1
ATOM 1418 N N . LEU A 1 190 ? -7.161 2.660 13.152 1.00 94.88 190 LEU A N 1
ATOM 1419 C CA . LEU A 1 190 ? -5.956 3.124 13.836 1.00 94.88 190 LEU A CA 1
ATOM 1420 C C . LEU A 1 190 ? -5.675 4.569 13.435 1.00 94.88 190 LEU A C 1
ATOM 1422 O O . LEU A 1 190 ? -5.568 4.882 12.249 1.00 94.88 190 LEU A O 1
ATOM 1426 N N . ARG A 1 191 ? -5.520 5.447 14.425 1.00 94.44 191 ARG A N 1
ATOM 1427 C CA . ARG A 1 191 ? -5.193 6.860 14.223 1.00 94.44 191 ARG A CA 1
ATOM 1428 C C . ARG A 1 191 ? -3.691 7.071 14.304 1.00 94.44 191 ARG A C 1
ATOM 1430 O O . ARG A 1 191 ? -3.040 6.577 15.228 1.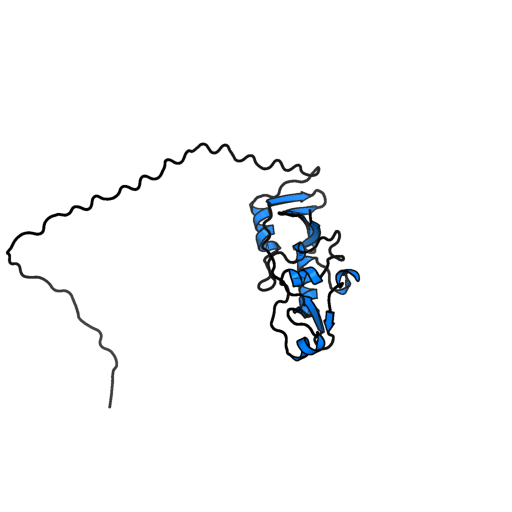00 94.44 191 ARG A O 1
ATOM 1437 N N . TYR A 1 192 ? -3.144 7.856 13.390 1.00 91.81 192 TYR A N 1
ATOM 1438 C CA . TYR A 1 192 ? -1.750 8.280 13.399 1.00 91.81 192 TYR A CA 1
ATOM 1439 C C . TYR A 1 192 ? -1.630 9.776 13.059 1.00 91.81 192 TYR A C 1
ATOM 1441 O O . TYR A 1 192 ? -2.614 10.395 12.657 1.00 91.81 192 TYR A O 1
ATOM 1449 N N . PRO A 1 193 ? -0.454 10.404 13.255 1.00 89.69 193 PRO A N 1
ATOM 1450 C CA . PRO A 1 193 ? -0.265 11.794 12.857 1.00 89.69 193 PRO A CA 1
ATOM 1451 C C . PRO A 1 193 ? -0.500 11.970 11.351 1.00 89.69 193 PRO A C 1
ATOM 1453 O O . PRO A 1 193 ? 0.264 11.438 10.550 1.00 89.69 193 PRO A O 1
ATOM 1456 N N . GLY A 1 194 ? -1.538 12.721 10.983 1.00 88.69 194 GLY A N 1
ATOM 1457 C CA . GLY A 1 194 ? -1.871 13.013 9.589 1.00 88.69 194 GLY A CA 1
ATOM 1458 C C . GLY A 1 194 ? -2.833 12.026 8.931 1.00 88.69 194 GLY A C 1
ATOM 1459 O O . GLY A 1 194 ? -2.975 12.085 7.715 1.00 88.69 194 GLY A O 1
ATOM 1460 N N . GLY A 1 195 ? -3.477 11.123 9.680 1.00 93.38 195 GLY A N 1
ATOM 1461 C CA . GLY A 1 195 ? -4.533 10.291 9.111 1.00 93.38 195 GLY A CA 1
ATOM 1462 C C . GLY A 1 195 ? -5.017 9.134 9.978 1.00 93.38 195 GLY A C 1
ATOM 1463 O O . GLY A 1 195 ? -4.670 8.982 11.153 1.00 93.38 195 GLY A O 1
ATOM 1464 N N . SER A 1 196 ? -5.849 8.289 9.380 1.00 94.56 196 SER A N 1
ATOM 1465 C CA . SER A 1 196 ? -6.330 7.043 9.967 1.00 94.56 196 SER A CA 1
ATOM 1466 C C . SER A 1 196 ? -6.444 5.936 8.933 1.00 94.56 196 SER A C 1
ATOM 1468 O O . SER A 1 196 ? -6.968 6.153 7.845 1.00 94.56 196 SER A O 1
ATOM 1470 N N . VAL A 1 197 ? -6.050 4.731 9.331 1.00 95.19 197 VAL A N 1
ATOM 1471 C CA . VAL A 1 197 ? -6.182 3.515 8.526 1.00 95.19 197 VAL A CA 1
ATOM 1472 C C . VAL A 1 197 ? -7.282 2.632 9.097 1.00 95.19 197 VAL A C 1
ATOM 1474 O O . VAL A 1 197 ? -7.382 2.482 10.317 1.00 95.19 197 VAL A O 1
ATOM 1477 N N . THR A 1 198 ? -8.089 2.029 8.227 1.00 96.50 198 THR A N 1
ATOM 1478 C CA . THR A 1 198 ? -9.088 1.027 8.612 1.00 96.50 198 THR A CA 1
ATOM 1479 C C . THR A 1 198 ? -8.667 -0.344 8.108 1.00 96.50 198 THR A C 1
ATOM 1481 O O . THR A 1 198 ? -8.333 -0.527 6.938 1.00 96.50 198 THR A O 1
ATOM 1484 N N . LEU A 1 199 ? -8.698 -1.316 9.011 1.00 95.75 199 LEU A N 1
ATOM 1485 C CA . LEU A 1 199 ? -8.366 -2.711 8.784 1.00 95.75 199 LEU A CA 1
ATOM 1486 C C . LEU A 1 199 ? -9.625 -3.569 8.866 1.00 95.75 199 LEU A C 1
ATOM 1488 O O . LEU A 1 199 ? -10.483 -3.351 9.722 1.00 95.75 199 LEU A O 1
ATOM 1492 N N . ARG A 1 200 ? -9.692 -4.602 8.033 1.00 95.25 200 ARG A N 1
ATOM 1493 C CA . ARG A 1 200 ? -10.720 -5.648 8.091 1.00 95.25 200 ARG A CA 1
ATOM 1494 C C . ARG A 1 200 ? -10.072 -7.018 8.230 1.00 95.25 200 ARG A C 1
ATOM 1496 O O . ARG A 1 200 ? -8.903 -7.191 7.881 1.00 95.25 200 ARG A O 1
ATOM 1503 N N . GLN A 1 201 ? -10.835 -7.997 8.706 1.00 93.62 201 GLN A N 1
ATOM 1504 C CA . GLN A 1 201 ? -10.390 -9.383 8.647 1.00 93.62 201 GLN A CA 1
ATOM 1505 C C . GLN A 1 201 ? -10.606 -9.977 7.254 1.00 93.62 201 GLN A C 1
ATOM 1507 O O . GLN A 1 201 ? -11.659 -9.803 6.643 1.00 93.62 201 GLN A O 1
ATOM 1512 N N . ASP A 1 202 ? -9.606 -10.716 6.791 1.00 90.44 202 ASP A N 1
ATOM 1513 C CA . ASP A 1 202 ? -9.629 -11.498 5.563 1.00 90.44 202 ASP A CA 1
ATOM 1514 C C . ASP A 1 202 ? -8.869 -12.809 5.792 1.00 90.44 202 ASP A C 1
ATOM 1516 O O . ASP A 1 202 ? -7.701 -12.799 6.181 1.00 90.44 202 ASP A O 1
ATOM 1520 N N . ALA A 1 203 ? -9.555 -13.950 5.662 1.00 88.31 203 ALA A N 1
ATOM 1521 C CA . ALA A 1 203 ? -8.985 -15.288 5.882 1.00 88.31 203 ALA A CA 1
ATOM 1522 C C . ALA A 1 203 ? -8.143 -15.437 7.180 1.00 88.31 203 ALA A C 1
ATOM 1524 O O . ALA A 1 203 ? -7.107 -16.106 7.200 1.00 88.31 203 ALA A O 1
ATOM 1525 N N . GLY A 1 204 ? -8.581 -14.808 8.279 1.00 86.56 204 GLY A N 1
ATOM 1526 C CA . GLY A 1 204 ? -7.894 -14.847 9.578 1.00 86.56 204 GLY A CA 1
ATOM 1527 C C . GLY A 1 204 ? -6.689 -13.905 9.706 1.00 86.56 204 GLY A C 1
ATOM 1528 O O . GLY A 1 204 ? -5.913 -14.032 10.653 1.00 86.56 204 GLY A O 1
ATOM 1529 N N . ARG A 1 205 ? -6.516 -12.967 8.770 1.00 88.38 205 ARG A N 1
ATOM 1530 C CA . ARG A 1 205 ? -5.485 -11.920 8.785 1.00 88.38 205 ARG A CA 1
ATOM 1531 C C . ARG A 1 205 ? -6.137 -10.546 8.801 1.00 88.38 205 ARG A C 1
ATOM 1533 O O . ARG A 1 205 ? -7.258 -10.389 8.334 1.00 88.38 205 ARG A O 1
ATOM 1540 N N . TRP A 1 206 ? -5.426 -9.555 9.323 1.00 91.81 206 TRP A N 1
ATOM 1541 C CA . TRP A 1 206 ? -5.827 -8.159 9.198 1.00 91.81 206 TRP A CA 1
ATOM 1542 C C . TRP A 1 206 ? -5.230 -7.580 7.922 1.00 91.81 206 TRP A C 1
ATOM 1544 O O . TRP A 1 206 ? -4.018 -7.656 7.727 1.00 91.81 206 TRP A O 1
ATOM 1554 N N . VAL A 1 207 ? -6.085 -7.019 7.074 1.00 92.25 207 VAL A N 1
ATOM 1555 C CA . VAL A 1 207 ? -5.703 -6.359 5.824 1.00 92.25 207 VAL A CA 1
ATOM 1556 C C . VAL A 1 207 ? -6.280 -4.952 5.786 1.00 92.25 207 VAL A C 1
ATOM 1558 O O . VAL A 1 207 ? -7.348 -4.687 6.345 1.00 92.25 207 VAL A O 1
ATOM 1561 N N . THR A 1 208 ? -5.570 -4.038 5.142 1.00 93.31 208 THR A N 1
ATOM 1562 C CA . THR A 1 208 ? -5.983 -2.653 4.982 1.00 93.31 208 THR A CA 1
ATOM 1563 C C . THR A 1 208 ? -7.158 -2.557 4.019 1.00 93.31 208 THR A C 1
ATOM 1565 O O . THR A 1 208 ? -7.110 -3.077 2.906 1.00 93.31 208 THR A O 1
ATOM 1568 N N . ALA A 1 209 ? -8.216 -1.885 4.463 1.00 95.25 209 ALA A N 1
ATOM 1569 C CA . ALA A 1 209 ? -9.420 -1.625 3.684 1.00 95.25 209 ALA A CA 1
ATOM 1570 C C . ALA A 1 209 ? -9.440 -0.194 3.135 1.00 95.25 209 ALA A C 1
ATOM 1572 O O . ALA A 1 209 ? -9.832 0.011 1.988 1.00 95.25 209 ALA A O 1
ATOM 1573 N N . SER A 1 210 ? -8.998 0.772 3.943 1.00 96.44 210 SER A N 1
ATOM 1574 C CA . SER A 1 210 ? -8.917 2.186 3.576 1.00 96.44 210 SER A CA 1
ATOM 1575 C C . SER A 1 210 ? -7.830 2.900 4.370 1.00 96.44 210 SER A C 1
ATOM 1577 O O . SER A 1 210 ? -7.443 2.454 5.456 1.00 96.44 210 SER A O 1
ATOM 1579 N N . ASN A 1 211 ? -7.362 4.027 3.847 1.00 95.44 211 ASN A N 1
ATOM 1580 C CA . ASN A 1 211 ? -6.484 4.943 4.556 1.00 95.44 211 ASN A CA 1
ATOM 1581 C C . ASN A 1 211 ? -6.865 6.379 4.212 1.00 95.44 211 ASN A C 1
ATOM 1583 O O . ASN A 1 211 ? -6.912 6.728 3.041 1.00 95.44 211 ASN A O 1
ATOM 1587 N N . ILE A 1 212 ? -7.136 7.207 5.213 1.00 95.56 212 ILE A N 1
ATOM 1588 C CA . ILE A 1 212 ? -7.605 8.582 5.024 1.00 95.56 212 ILE A CA 1
ATOM 1589 C C . ILE A 1 212 ? -6.596 9.527 5.659 1.00 95.56 212 ILE A C 1
ATOM 1591 O O . ILE A 1 212 ? -6.325 9.411 6.855 1.00 95.56 212 ILE A O 1
ATOM 1595 N N . LEU A 1 213 ? -6.042 10.442 4.866 1.00 91.44 213 LEU A N 1
ATOM 1596 C CA . LEU A 1 213 ? -5.149 11.496 5.351 1.00 91.44 213 LEU A CA 1
ATOM 1597 C C . LEU A 1 213 ? -5.958 12.715 5.835 1.00 91.44 213 LEU A C 1
ATOM 1599 O O . LEU A 1 213 ? -7.040 12.975 5.310 1.00 91.44 213 LEU A O 1
ATOM 1603 N N . ASP A 1 214 ? -5.448 13.418 6.851 1.00 88.06 214 ASP A N 1
ATOM 1604 C CA . ASP A 1 214 ? -6.058 14.639 7.421 1.00 88.06 214 ASP A CA 1
ATOM 1605 C C . ASP A 1 214 ? -5.774 15.911 6.602 1.00 88.06 214 ASP A C 1
ATOM 1607 O O . ASP A 1 214 ? -4.680 16.003 5.993 1.00 88.06 214 ASP A O 1
#

pLDDT: mean 77.78, std 22.68, range [30.86, 97.88]

Mean predicted aligned error: 13.98 Å

Solvent-accessible surface area (backbone atoms only — not comparable to full-atom values): 12984 Å² total; per-residue (Å²): 140,82,87,92,74,91,81,91,83,84,87,73,87,82,81,84,87,81,87,84,89,88,84,85,88,79,85,85,78,82,79,76,83,82,78,82,77,76,76,81,79,78,89,73,72,70,78,76,76,71,79,85,76,86,67,62,89,76,39,43,75,51,51,73,67,54,49,50,39,50,64,36,67,67,52,55,72,49,85,88,39,46,44,52,30,79,68,63,41,61,24,85,39,54,40,55,34,48,52,32,35,31,16,35,16,23,28,34,71,56,91,76,54,74,70,53,40,67,72,66,73,56,83,67,51,11,46,34,38,52,67,59,47,30,55,49,34,41,62,44,47,66,37,51,69,87,63,40,41,80,70,13,53,52,77,49,47,76,43,78,95,69,47,25,40,32,23,58,46,40,72,47,67,83,75,63,64,77,52,38,30,42,38,77,88,66,30,38,40,39,34,35,92,62,30,39,36,33,30,35,76,53,98,92,39,75,19,41,40,27,20,46,64,110

Foldseek 3Di:
DDDDDDDDDDPDDDDDDDDDDDDDDDDDPDDDDPDPDDPPPPPPDDPDPDPPDDDDPPKDWDDPVVLVCCLDVQFPVDPQQAGPQQQQDFDQFLLLAQQLSSQQQAGQDDDDDPVVCVVVVDPQKGKDALVRSQVVCCSAAVDGPVSHDPNSCPQWDADPVRNMIIHHHHHRDRWRFPIWIQDPVRWIWTDTVFWIWIWHDDPNGTHTTGIHGD

Sequence (214 aa):
MKKTVLLLAVCLMLGLCACGLRGQSVARNTVEPVHFSAPAVRQDAAPAEEPRVTLPQGASLLTEQELRWFGGSCFNVLPSRGPNLFLAASYDRAEDMDLASLFAAGAGSRELSDRELRQLGMDGCARLTAVELEDLLLRCTGLGLADMSDSAFHGLVYLADFDAYYAPAGDAGYVRFQYGCHNPDGTVTLRYPGGSVTLRQDAGRWVTASNILD

Nearest PDB structures (foldseek):
  7tdz-assembly1_i  TM=6.693E-01  e=4.765E+00  Xenopus laevis
  7wb4-assembly1_j  TM=5.856E-01  e=3.732E+00  Xenopus laevis
  7wb4-assembly1_P  TM=5.928E-01  e=9.917E+00  Xenopus laevis